Protein AF-A0A2I1GBX9-F1 (afdb_monomer)

Nearest PDB structures (foldseek):
  6tax-assembly1_A  TM=5.924E-01  e=9.441E-04  Mus musculus
  7zo8-assembly1_A  TM=1.584E-01  e=4.388E+00  Brucella abortus 2308

Organism: NCBI:txid588596

Mean predicted aligned error: 10.76 Å

Secondary structure (DSSP, 8-state):
-HHHHHHHHHHHHHHT--HHHHHHHHHHHHHHHHHSPPPTT----SHHHHHHHHHHHIIIIIHHHHS-HHHHHHHHHHHHHHHHTTSS---HHHHHHTT-S---HHHHHHH-GGGG--PPP--HHHHHHHHHHTHHHHHHH-HHHHHHHHHHHHHGGGGGHHHHHHHHHHHHHHHTTT--HHHHHH-BHHHHHHHHTTTTT-HHHHHHHHHHHHHHHHHHHHHGGG--EETTEEPPSS-PPP-TTSBGGGGS--SSGGGHHHHHHHHHHHHHHHHHHHHHHTSPTTT-GGGHHHHS---------

Solvent-accessible surface area (backbone atoms only — not comparable to full-atom values): 17387 Å² total; per-residue (Å²): 110,67,65,60,54,51,51,51,54,52,49,35,60,59,57,52,54,52,74,65,43,53,48,36,39,52,52,46,44,52,50,52,38,67,78,50,63,72,81,83,84,76,77,70,83,46,73,66,50,43,52,51,49,54,50,50,47,37,64,75,54,45,50,72,44,52,52,42,44,68,59,41,18,50,55,42,48,31,53,50,52,60,60,39,60,78,72,64,82,67,62,60,67,59,28,51,53,69,60,54,51,93,72,57,74,65,58,46,69,76,64,44,51,76,78,70,41,85,74,81,80,87,43,72,56,43,53,51,19,60,46,59,31,44,41,76,61,39,41,68,68,38,45,65,55,50,54,45,68,74,40,49,85,59,56,65,54,50,72,30,50,60,39,38,53,53,37,35,51,52,48,50,72,62,37,79,81,74,54,55,74,72,52,28,62,73,36,24,42,47,58,50,45,30,56,75,8,69,72,49,71,39,55,66,57,30,51,53,48,47,52,39,46,52,46,24,33,51,28,47,56,67,46,49,82,75,52,58,53,44,91,96,41,76,53,70,90,78,70,86,74,63,50,56,77,42,39,41,38,49,60,37,88,35,96,51,82,62,7,32,60,42,48,25,46,52,51,50,47,50,50,53,53,48,52,52,49,52,57,57,68,66,53,62,77,85,61,44,78,93,50,46,77,74,63,46,83,80,70,80,74,76,80,80,125

Foldseek 3Di:
DVVVVVVLVVCCLLLVDDSLLVVLLVVLLVVQCVVPPDDPDPPCPDPVSVVVCVVCCCVRRPLVCQLDSLVSSLVSVLVVQVVVVVPDDDPVVVCLQSVSDDDDPVCCVVPVSVVNHDDDDDDPSNVSSNCVSPVVVSCQQPVLVVLCSVCVVVLVLLVLLVLLVVLLVVCCVVCVPPDDPVRLQVDFLLNVLCVVCVNCPNVVSSVVNVVSLVSNLVSLQVQLCVQQDDDPDGDDNDDDRDDRGGGNCCSHCDCDDNNVSSVSSNVVSVCSVVVSVVSVLPPDAPSHPVCNVVVDPPDPPPPDD

InterPro domains:
  IPR031248 E3 ubiquitin-protein ligase RNF213 [PTHR22605] (2-280)

pLDDT: mean 83.89, std 11.62, range [38.19, 96.5]

Radius of gyration: 29.12 Å; Cα contacts (8 Å, |Δi|>4): 242; chains: 1; bounding box: 59×60×90 Å

Structure (mmCIF, N/CA/C/O backbone):
data_AF-A0A2I1GBX9-F1
#
_entry.id   AF-A0A2I1GBX9-F1
#
loop_
_atom_site.group_PDB
_atom_site.id
_atom_site.type_symbol
_atom_site.label_atom_id
_atom_site.label_alt_id
_atom_site.label_comp_id
_atom_site.label_asym_id
_atom_site.label_entity_id
_atom_site.label_seq_id
_atom_site.pdbx_PDB_ins_code
_atom_site.Cartn_x
_atom_site.Cartn_y
_atom_site.Cartn_z
_atom_site.occupancy
_atom_site.B_iso_or_equiv
_atom_site.auth_seq_id
_atom_site.auth_comp_id
_atom_site.auth_asym_id
_atom_site.auth_atom_id
_atom_site.pdbx_PDB_model_num
ATOM 1 N N . MET A 1 1 ? -8.248 -10.819 -23.540 1.00 71.94 1 MET A N 1
ATOM 2 C CA . MET A 1 1 ? -7.999 -9.361 -23.614 1.00 71.94 1 MET A CA 1
ATOM 3 C C . MET A 1 1 ? -8.042 -8.701 -22.242 1.00 71.94 1 MET A C 1
ATOM 5 O O . MET A 1 1 ? -7.195 -7.856 -21.987 1.00 71.94 1 MET A O 1
ATOM 9 N N . ASP A 1 2 ? -8.948 -9.102 -21.346 1.00 88.19 2 ASP A N 1
ATOM 10 C CA . ASP A 1 2 ? -9.071 -8.462 -20.024 1.00 88.19 2 ASP A CA 1
ATOM 11 C C . ASP A 1 2 ? -7.857 -8.675 -19.112 1.00 88.19 2 ASP A C 1
ATOM 13 O O . ASP A 1 2 ? -7.429 -7.733 -18.455 1.00 88.19 2 ASP A O 1
ATOM 17 N N . HIS A 1 3 ? -7.224 -9.854 -19.158 1.00 91.44 3 HIS A N 1
ATOM 18 C CA . HIS A 1 3 ? -5.967 -10.103 -18.439 1.00 91.44 3 HIS A CA 1
ATOM 19 C C . HIS A 1 3 ? -4.851 -9.139 -18.862 1.00 91.44 3 HIS A C 1
ATOM 21 O O . HIS A 1 3 ? -4.275 -8.476 -18.013 1.00 91.44 3 HIS A O 1
ATOM 27 N N . ILE A 1 4 ? -4.635 -8.952 -20.170 1.00 90.19 4 ILE A N 1
ATOM 28 C CA . ILE A 1 4 ? -3.611 -8.029 -20.691 1.00 90.19 4 ILE A CA 1
ATOM 29 C C . ILE A 1 4 ? -3.882 -6.591 -20.232 1.00 90.19 4 ILE A C 1
ATOM 31 O O . ILE A 1 4 ? -2.962 -5.886 -19.833 1.00 90.19 4 ILE A O 1
ATOM 35 N N . ARG A 1 5 ? -5.147 -6.149 -20.257 1.00 91.44 5 ARG A N 1
ATOM 36 C CA . ARG A 1 5 ? -5.527 -4.810 -19.779 1.00 91.44 5 ARG A CA 1
ATOM 37 C C . ARG A 1 5 ? -5.292 -4.650 -18.276 1.00 91.44 5 ARG A C 1
ATOM 39 O O . ARG A 1 5 ? -4.820 -3.600 -17.849 1.00 91.44 5 ARG A O 1
ATOM 46 N N . SER A 1 6 ? -5.609 -5.681 -17.494 1.00 93.50 6 SER A N 1
ATOM 47 C CA . SER A 1 6 ? -5.353 -5.709 -16.054 1.00 93.50 6 SER A CA 1
ATOM 48 C C . SER A 1 6 ? -3.854 -5.643 -15.759 1.00 93.50 6 SER A C 1
ATOM 50 O O . SER A 1 6 ? -3.420 -4.793 -14.984 1.00 93.50 6 SER A O 1
ATOM 52 N N . ASP A 1 7 ? -3.055 -6.479 -16.420 1.00 93.06 7 ASP A N 1
ATOM 53 C CA . ASP A 1 7 ? -1.604 -6.534 -16.235 1.00 93.06 7 ASP A CA 1
ATOM 54 C C . ASP A 1 7 ? -0.944 -5.217 -16.647 1.00 93.06 7 ASP A C 1
ATOM 56 O O . ASP A 1 7 ? -0.087 -4.703 -15.933 1.00 93.06 7 ASP A O 1
ATOM 60 N N . TRP A 1 8 ? -1.400 -4.611 -17.746 1.00 94.19 8 TRP A N 1
ATOM 61 C CA . TRP A 1 8 ? -0.950 -3.290 -18.181 1.00 94.19 8 TRP A CA 1
ATOM 62 C C . TRP A 1 8 ? -1.202 -2.215 -17.120 1.00 94.19 8 TRP A C 1
ATOM 64 O O . TRP A 1 8 ? -0.303 -1.439 -16.793 1.00 94.19 8 TRP A O 1
ATOM 74 N N . ALA A 1 9 ? -2.406 -2.181 -16.540 1.00 93.12 9 ALA A N 1
ATOM 75 C CA . ALA A 1 9 ? -2.748 -1.226 -15.490 1.00 93.12 9 ALA A CA 1
ATOM 76 C C . ALA A 1 9 ? -1.901 -1.435 -14.223 1.00 93.12 9 ALA A C 1
ATOM 78 O O . ALA A 1 9 ? -1.424 -0.467 -13.630 1.00 93.12 9 ALA A O 1
ATOM 79 N N . ILE A 1 10 ? -1.674 -2.693 -13.833 1.00 91.62 10 ILE A N 1
ATOM 80 C CA . ILE A 1 10 ? -0.830 -3.044 -12.686 1.00 91.62 10 ILE A CA 1
ATOM 81 C C . ILE A 1 10 ? 0.618 -2.614 -12.935 1.00 91.62 10 ILE A C 1
ATOM 83 O O . ILE A 1 10 ? 1.203 -1.933 -12.094 1.00 91.62 10 ILE A O 1
ATOM 87 N N . LEU A 1 11 ? 1.188 -2.962 -14.090 1.00 91.69 11 LEU A N 1
ATOM 88 C CA . LEU A 1 11 ? 2.565 -2.619 -14.447 1.00 91.69 11 LEU A CA 1
ATOM 89 C C . LEU A 1 11 ? 2.772 -1.111 -14.506 1.00 91.69 11 LEU A C 1
ATOM 91 O O . LEU A 1 11 ? 3.759 -0.618 -13.969 1.00 91.69 11 LEU A O 1
ATOM 95 N N . LYS A 1 12 ? 1.821 -0.372 -15.083 1.00 91.19 12 LYS A N 1
ATOM 96 C CA 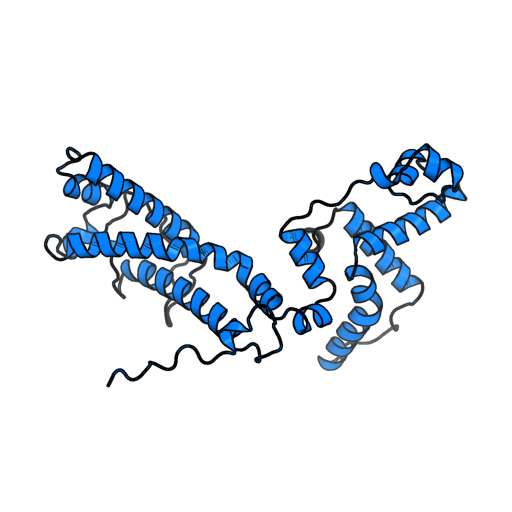. LYS A 1 12 ? 1.872 1.089 -15.119 1.00 91.19 12 LYS A CA 1
ATOM 97 C C . LYS A 1 12 ? 1.999 1.694 -13.721 1.00 91.19 12 LYS A C 1
ATOM 99 O O . LYS A 1 12 ? 2.830 2.575 -13.514 1.00 91.19 12 LYS A O 1
ATOM 104 N N . ASN A 1 13 ? 1.218 1.186 -12.769 1.00 87.75 13 ASN A N 1
ATOM 105 C CA . ASN A 1 13 ? 1.243 1.650 -11.384 1.00 87.75 13 ASN A CA 1
ATOM 106 C C . ASN A 1 13 ? 2.526 1.228 -10.657 1.00 87.75 13 ASN A C 1
ATOM 108 O O . ASN A 1 13 ? 3.128 2.040 -9.965 1.00 87.75 13 ASN A O 1
ATOM 112 N N . LEU A 1 14 ? 2.972 -0.020 -10.831 1.00 87.12 14 LEU A N 1
ATOM 113 C CA . LEU A 1 14 ? 4.189 -0.533 -10.187 1.00 87.12 14 LEU A CA 1
ATOM 114 C C . LEU A 1 14 ? 5.448 0.203 -10.645 1.00 87.12 14 LEU A C 1
ATOM 116 O O . LEU A 1 14 ? 6.346 0.465 -9.849 1.00 87.12 14 LEU A O 1
ATOM 120 N N . LEU A 1 15 ? 5.509 0.505 -11.937 1.00 87.25 15 LEU A N 1
ATOM 121 C CA . LEU A 1 15 ? 6.650 1.135 -12.584 1.00 87.25 15 LEU A CA 1
ATOM 122 C C . LEU A 1 15 ? 6.551 2.665 -12.608 1.00 87.25 15 LEU A C 1
ATOM 124 O O . LEU A 1 15 ? 7.509 3.327 -13.001 1.00 87.25 15 LEU A O 1
ATOM 128 N N . ASN A 1 16 ? 5.397 3.212 -12.208 1.00 87.56 16 ASN A N 1
ATOM 129 C CA . ASN A 1 16 ? 5.062 4.633 -12.220 1.00 87.56 16 ASN A CA 1
ATOM 130 C C . ASN A 1 16 ? 5.504 5.336 -13.520 1.00 87.56 16 ASN A C 1
ATOM 132 O O . ASN A 1 16 ? 6.313 6.266 -13.510 1.00 87.56 16 ASN A O 1
ATOM 136 N N . CYS A 1 17 ? 5.000 4.853 -14.657 1.00 86.81 17 CYS A N 1
ATOM 137 C CA . CYS A 1 17 ? 5.360 5.356 -15.985 1.00 86.81 17 CYS A CA 1
ATOM 138 C C . CYS A 1 17 ? 4.123 5.697 -16.834 1.00 86.81 17 CYS A C 1
ATOM 140 O O . CYS A 1 17 ? 2.994 5.379 -16.466 1.00 86.81 17 CYS A O 1
ATOM 142 N N . SER A 1 18 ? 4.320 6.386 -17.962 1.00 88.31 18 SER A N 1
ATOM 143 C CA . SER A 1 18 ? 3.247 6.642 -18.930 1.00 88.31 18 SER A CA 1
ATOM 144 C C . SER A 1 18 ? 2.945 5.393 -19.762 1.00 88.31 18 SER A C 1
ATOM 146 O O . SER A 1 18 ? 3.796 4.516 -19.915 1.00 88.31 18 SER A O 1
ATOM 148 N N . ASP A 1 19 ? 1.746 5.331 -20.350 1.00 90.31 19 ASP A N 1
ATOM 149 C CA . ASP A 1 19 ? 1.383 4.256 -21.283 1.00 90.31 19 ASP A CA 1
ATOM 150 C C . ASP A 1 19 ? 2.367 4.179 -22.465 1.00 90.31 19 ASP A C 1
ATOM 152 O O . ASP A 1 19 ? 2.728 3.095 -22.915 1.00 90.31 19 ASP A O 1
ATOM 156 N N . GLU A 1 20 ? 2.870 5.326 -22.919 1.00 89.00 20 GLU A N 1
ATOM 157 C CA . GLU A 1 20 ? 3.867 5.396 -23.984 1.00 89.00 20 GLU A CA 1
ATOM 158 C C . GLU A 1 20 ? 5.216 4.788 -23.571 1.00 89.00 20 GLU A C 1
ATOM 160 O O . GLU A 1 20 ? 5.761 3.949 -24.287 1.00 89.00 20 GLU A O 1
ATOM 165 N N . ASN A 1 21 ? 5.741 5.147 -22.393 1.00 89.00 21 ASN A N 1
ATOM 166 C CA . ASN A 1 21 ? 7.001 4.584 -21.904 1.00 89.00 21 ASN A CA 1
ATOM 167 C C . ASN A 1 21 ? 6.878 3.077 -21.660 1.00 89.00 21 ASN A C 1
ATOM 169 O O . ASN A 1 21 ? 7.812 2.331 -21.955 1.00 89.00 21 ASN A O 1
ATOM 173 N N . LEU A 1 22 ? 5.722 2.620 -21.165 1.00 92.50 22 LEU A N 1
ATOM 174 C CA . LEU A 1 22 ? 5.447 1.198 -20.994 1.00 92.50 22 LEU A CA 1
ATOM 175 C C . LEU A 1 22 ? 5.431 0.470 -22.347 1.00 92.50 22 LEU A C 1
ATOM 177 O O . LEU A 1 22 ? 6.059 -0.580 -22.481 1.00 92.50 22 LEU A O 1
ATOM 181 N N . ALA A 1 23 ? 4.793 1.050 -23.368 1.00 93.81 23 ALA A N 1
ATOM 182 C CA . ALA A 1 23 ? 4.784 0.504 -24.725 1.00 93.81 23 ALA A CA 1
ATOM 183 C C . ALA A 1 23 ? 6.196 0.412 -25.320 1.00 93.81 23 ALA A C 1
ATOM 185 O O . ALA A 1 23 ? 6.589 -0.643 -25.819 1.00 93.81 23 ALA A O 1
ATOM 186 N N . LEU A 1 24 ? 6.981 1.489 -25.229 1.00 92.12 24 LEU A N 1
ATOM 187 C CA . LEU A 1 24 ? 8.359 1.524 -25.727 1.00 92.12 24 LEU A CA 1
ATOM 188 C C . LEU A 1 24 ? 9.252 0.509 -25.008 1.00 92.12 24 LEU A C 1
ATOM 190 O O . LEU A 1 24 ? 10.071 -0.142 -25.654 1.00 92.12 24 LEU A O 1
ATOM 194 N N . MET A 1 25 ? 9.061 0.317 -23.700 1.00 93.06 25 MET A N 1
ATOM 195 C CA . MET A 1 25 ? 9.759 -0.716 -22.932 1.00 93.06 25 MET A CA 1
ATOM 196 C C . MET A 1 25 ? 9.416 -2.121 -23.445 1.00 93.06 25 MET A C 1
ATOM 198 O O . MET A 1 25 ? 10.323 -2.907 -23.715 1.00 93.06 25 MET A O 1
ATOM 202 N N . PHE A 1 26 ? 8.134 -2.427 -23.673 1.00 93.75 26 PHE A N 1
ATOM 203 C CA . PHE A 1 26 ? 7.730 -3.716 -24.246 1.00 93.75 26 PHE A CA 1
ATOM 204 C C . PHE A 1 26 ? 8.282 -3.934 -25.658 1.00 93.75 26 PHE A C 1
ATOM 206 O O . PHE A 1 26 ? 8.754 -5.027 -25.970 1.00 93.75 26 PHE A O 1
ATOM 213 N N . HIS A 1 27 ? 8.273 -2.911 -26.511 1.00 93.44 27 HIS A N 1
ATOM 214 C CA . HIS A 1 27 ? 8.869 -3.017 -27.841 1.00 93.44 27 HIS A CA 1
ATOM 215 C C . HIS A 1 27 ? 10.390 -3.205 -27.782 1.00 93.44 27 HIS A C 1
ATOM 217 O O . HIS A 1 27 ? 10.921 -4.018 -28.538 1.00 93.44 27 HIS A O 1
ATOM 223 N N . SER A 1 28 ? 11.078 -2.536 -26.854 1.00 92.69 28 SER A N 1
ATOM 224 C CA . SER A 1 28 ? 12.505 -2.746 -26.580 1.00 92.69 28 SER A CA 1
ATOM 225 C C . SER A 1 28 ? 12.794 -4.177 -26.113 1.00 92.69 28 SER A C 1
ATOM 227 O O . SER A 1 28 ? 13.728 -4.815 -26.603 1.00 92.69 28 SER A O 1
ATOM 229 N N . LEU A 1 29 ? 11.954 -4.721 -25.227 1.00 93.56 29 LEU A N 1
ATOM 230 C CA . LEU A 1 29 ? 12.034 -6.104 -24.759 1.00 93.56 29 LEU A CA 1
ATOM 231 C C . LEU A 1 29 ? 11.877 -7.101 -25.916 1.00 93.56 29 LEU A C 1
ATOM 233 O O . LEU A 1 29 ? 12.735 -7.963 -26.104 1.00 93.56 29 LEU A O 1
ATOM 237 N N . ILE A 1 30 ? 10.815 -6.960 -26.717 1.00 93.25 30 ILE A N 1
ATOM 238 C CA . ILE A 1 30 ? 10.557 -7.826 -27.877 1.00 93.25 30 ILE A CA 1
ATOM 239 C C . ILE A 1 30 ? 11.718 -7.733 -28.869 1.00 93.25 30 ILE A C 1
ATOM 241 O O . ILE A 1 30 ? 12.211 -8.758 -29.332 1.00 93.25 30 ILE A O 1
ATOM 245 N N . PHE A 1 31 ? 12.204 -6.523 -29.149 1.00 91.38 31 PHE A N 1
ATOM 246 C CA . PHE A 1 31 ? 13.353 -6.310 -30.022 1.00 91.38 31 PHE A CA 1
ATOM 247 C C . PHE A 1 31 ? 14.601 -7.040 -29.501 1.00 91.38 31 PHE A C 1
ATOM 249 O O . PHE A 1 31 ? 15.248 -7.778 -30.245 1.00 91.38 31 PHE A O 1
ATOM 256 N N . SER A 1 32 ? 14.896 -6.934 -28.202 1.00 90.50 32 SER A N 1
ATOM 257 C CA . SER A 1 32 ? 16.011 -7.655 -27.580 1.00 90.50 32 SER A CA 1
ATOM 258 C C . SER A 1 32 ? 15.861 -9.175 -27.686 1.00 90.50 32 SER A C 1
ATOM 260 O O . SER A 1 32 ? 16.854 -9.865 -27.919 1.00 90.50 32 SER A O 1
ATOM 262 N N . MET A 1 33 ? 14.640 -9.697 -27.547 1.00 91.19 33 MET A N 1
ATOM 263 C CA . MET A 1 33 ? 14.346 -11.118 -27.747 1.00 91.19 33 MET A CA 1
ATOM 264 C C . MET A 1 33 ? 14.485 -11.538 -29.211 1.00 91.19 33 MET A C 1
ATOM 266 O O . MET A 1 33 ? 14.845 -12.677 -29.472 1.00 91.19 33 MET A O 1
ATOM 270 N N . THR A 1 34 ? 14.239 -10.656 -30.181 1.00 89.31 34 THR A N 1
ATOM 271 C CA . THR A 1 34 ? 14.483 -10.980 -31.596 1.00 89.31 34 THR A CA 1
ATOM 272 C C . THR A 1 34 ? 15.968 -10.984 -31.956 1.00 89.31 34 THR A C 1
ATOM 274 O O . THR A 1 34 ? 16.398 -11.852 -32.709 1.00 89.31 34 THR A O 1
ATOM 277 N N . GLU A 1 35 ? 16.770 -10.069 -31.396 1.00 88.44 35 GLU A N 1
ATOM 278 C CA . GLU A 1 35 ? 18.225 -10.044 -31.621 1.00 88.44 35 GLU A CA 1
ATOM 279 C C . GLU A 1 35 ? 18.935 -11.218 -30.941 1.00 88.44 35 GLU A C 1
ATOM 281 O O . GLU A 1 35 ? 19.901 -11.767 -31.470 1.00 88.44 35 GLU A O 1
ATOM 286 N N . LYS A 1 36 ? 18.458 -11.600 -29.754 1.00 87.31 36 LYS A N 1
ATOM 287 C CA . LYS A 1 36 ? 18.959 -12.741 -28.989 1.00 87.31 36 LYS A CA 1
ATOM 288 C C . LYS A 1 36 ? 17.774 -13.620 -28.608 1.00 87.31 36 LYS A C 1
ATOM 290 O O . LYS A 1 36 ? 17.234 -13.439 -27.515 1.00 87.31 36 LYS A O 1
ATOM 295 N N . PRO A 1 37 ? 17.363 -14.552 -29.483 1.00 83.81 37 PRO A N 1
ATOM 296 C CA . PRO A 1 37 ? 16.249 -15.447 -29.213 1.00 83.81 37 PRO A CA 1
ATOM 297 C C . PRO A 1 37 ? 16.445 -16.200 -27.899 1.00 83.81 37 PRO A C 1
ATOM 299 O O . PRO A 1 37 ? 17.544 -16.712 -27.659 1.00 83.81 37 PRO A O 1
ATOM 302 N N . PRO A 1 38 ? 15.410 -16.288 -27.044 1.00 80.25 38 PRO A N 1
ATOM 303 C CA . PRO A 1 38 ? 15.450 -17.216 -25.926 1.00 80.25 38 PRO A CA 1
ATOM 304 C C . PRO A 1 38 ? 15.648 -18.639 -26.461 1.00 80.25 38 PRO A C 1
ATOM 306 O O . PRO A 1 38 ? 15.254 -18.950 -27.589 1.00 80.25 38 PRO A O 1
ATOM 309 N N . LEU A 1 39 ? 16.277 -19.498 -25.656 1.00 72.88 39 LEU A N 1
ATOM 310 C CA . LEU A 1 39 ? 16.612 -20.867 -26.050 1.00 72.88 39 LEU A CA 1
ATOM 311 C C . LEU A 1 39 ? 15.368 -21.595 -26.601 1.00 72.88 39 LEU A C 1
ATOM 313 O O . LEU A 1 39 ? 14.367 -21.717 -25.887 1.00 72.88 39 LEU A O 1
ATOM 317 N N . PRO A 1 40 ? 15.395 -22.075 -27.859 1.00 60.09 40 PRO A N 1
ATOM 318 C CA . PRO A 1 40 ? 14.243 -22.738 -28.447 1.00 60.09 40 PRO A CA 1
ATOM 319 C C . PRO A 1 40 ? 13.983 -24.087 -27.759 1.00 60.09 40 PRO A C 1
ATOM 321 O O . PRO A 1 40 ? 14.905 -24.857 -27.500 1.00 60.09 40 PRO A O 1
ATOM 324 N N . ASN A 1 41 ? 12.704 -24.397 -27.526 1.00 57.03 41 ASN A N 1
ATOM 325 C CA . ASN A 1 41 ? 12.203 -25.718 -27.118 1.00 57.03 41 ASN A CA 1
ATOM 326 C C . ASN A 1 41 ? 12.605 -26.237 -25.720 1.00 57.03 41 ASN A C 1
ATOM 328 O O . ASN A 1 41 ? 12.692 -27.452 -25.527 1.00 57.03 41 ASN A O 1
ATOM 332 N N . GLN A 1 42 ? 12.759 -25.375 -24.709 1.00 63.44 42 GLN A N 1
ATOM 333 C CA . GLN A 1 42 ? 12.729 -25.846 -23.317 1.00 63.44 42 GLN A CA 1
ATOM 334 C C . GLN A 1 42 ? 11.305 -26.307 -22.958 1.00 63.44 42 GLN A C 1
ATOM 336 O O . GLN A 1 42 ? 10.434 -25.507 -22.621 1.00 63.44 42 GLN A O 1
ATOM 341 N N . GLN A 1 43 ? 11.041 -27.613 -23.045 1.00 71.44 43 GLN A N 1
ATOM 342 C CA . GLN A 1 43 ? 9.864 -28.192 -22.399 1.00 71.44 43 GLN A CA 1
ATOM 343 C C . GLN A 1 43 ? 10.049 -28.062 -20.884 1.00 71.44 43 GLN A C 1
ATOM 345 O O . GLN A 1 43 ? 10.857 -28.780 -20.299 1.00 71.44 43 GLN A O 1
ATOM 350 N N . ILE A 1 44 ? 9.300 -27.155 -20.261 1.00 79.81 44 ILE A N 1
ATOM 351 C CA . ILE A 1 44 ? 9.262 -26.995 -18.805 1.00 79.81 44 ILE A CA 1
ATOM 352 C C . ILE A 1 44 ? 8.503 -28.197 -18.228 1.00 79.81 44 ILE A C 1
ATOM 354 O O . ILE A 1 44 ? 7.275 -28.250 -18.294 1.00 79.81 44 ILE A O 1
ATOM 358 N N . LYS A 1 45 ? 9.234 -29.200 -17.729 1.00 85.94 45 LYS A N 1
ATOM 359 C CA . LYS A 1 45 ? 8.664 -30.464 -17.218 1.00 85.94 45 LYS A CA 1
ATOM 360 C C . LYS A 1 45 ? 8.645 -30.535 -15.697 1.00 85.94 45 LYS A C 1
ATOM 362 O O . LYS A 1 45 ? 7.887 -31.323 -15.138 1.00 85.94 45 LYS A O 1
ATOM 367 N N . SER A 1 46 ? 9.463 -29.725 -15.035 1.00 87.44 46 SER A N 1
ATOM 368 C CA . SER A 1 46 ? 9.566 -29.670 -13.582 1.00 87.44 46 SER A CA 1
ATOM 369 C C . SER A 1 46 ? 9.505 -28.235 -13.054 1.00 87.44 46 SER A C 1
ATOM 371 O O . SER A 1 46 ? 9.692 -27.264 -13.789 1.00 87.44 46 SER A O 1
ATOM 373 N N . SER A 1 47 ? 9.264 -28.103 -11.747 1.00 88.81 47 SER A N 1
ATOM 374 C CA . SER A 1 47 ? 9.344 -26.809 -11.058 1.00 88.81 47 SER A CA 1
ATOM 375 C C . SER A 1 47 ? 10.745 -26.197 -11.142 1.00 88.81 47 SER A C 1
ATOM 377 O O . SER A 1 47 ? 10.863 -24.983 -11.254 1.00 88.81 47 SER A O 1
ATOM 379 N N . ALA A 1 48 ? 11.794 -27.027 -11.126 1.00 88.12 48 ALA A N 1
ATOM 380 C CA . ALA A 1 48 ? 13.176 -26.567 -11.231 1.00 88.12 48 ALA A CA 1
ATOM 381 C C . ALA A 1 48 ? 13.479 -26.000 -12.628 1.00 88.12 48 ALA A C 1
ATOM 383 O O . ALA A 1 48 ? 14.099 -24.946 -12.742 1.00 88.12 48 ALA A O 1
ATOM 384 N N . ASP A 1 49 ? 12.973 -26.643 -13.689 1.00 85.38 49 ASP A N 1
ATOM 385 C CA . ASP A 1 49 ? 13.111 -26.129 -15.060 1.00 85.38 49 ASP A CA 1
ATOM 386 C C . ASP A 1 49 ? 12.428 -24.765 -15.207 1.00 85.38 49 ASP A C 1
ATOM 388 O O . ASP A 1 49 ? 12.954 -23.863 -15.858 1.00 85.38 49 ASP A O 1
ATOM 392 N N . ARG A 1 50 ? 11.257 -24.610 -14.574 1.00 86.00 50 ARG A N 1
ATOM 393 C CA . ARG A 1 50 ? 10.505 -23.355 -14.569 1.00 86.00 50 ARG A CA 1
ATOM 394 C C . ARG A 1 50 ? 11.277 -22.247 -13.859 1.00 86.00 50 ARG A C 1
ATOM 396 O O . ARG A 1 50 ? 11.408 -21.164 -14.413 1.00 86.00 50 ARG A O 1
ATOM 403 N N . GLU A 1 51 ? 11.776 -22.512 -12.657 1.00 89.56 51 GLU A N 1
ATOM 404 C CA . GLU A 1 51 ? 12.537 -21.539 -11.869 1.00 89.56 51 GLU A CA 1
ATOM 405 C C . GLU A 1 51 ? 13.822 -21.113 -12.590 1.00 89.56 51 GLU A C 1
ATOM 407 O O . GLU A 1 51 ? 14.155 -19.925 -12.632 1.00 89.56 51 GLU A O 1
ATOM 412 N N . ASN A 1 52 ? 14.505 -22.062 -13.236 1.00 88.31 52 ASN A N 1
ATOM 413 C CA . ASN A 1 52 ? 15.670 -21.765 -14.058 1.00 88.31 52 ASN A CA 1
ATOM 414 C C . ASN A 1 52 ? 15.305 -20.863 -15.247 1.00 88.31 52 ASN A C 1
ATOM 416 O O . ASN A 1 52 ? 15.968 -19.850 -15.472 1.00 88.31 52 ASN A O 1
ATOM 420 N N . TRP A 1 53 ? 14.221 -21.178 -15.965 1.00 88.69 53 TRP A N 1
ATOM 421 C CA . TRP A 1 53 ? 13.729 -20.337 -17.056 1.00 88.69 53 TRP A CA 1
ATOM 422 C C . TRP A 1 53 ? 13.347 -18.929 -16.574 1.00 88.69 53 TRP A C 1
ATOM 424 O O . TRP A 1 53 ? 13.781 -17.949 -17.174 1.00 88.69 53 TRP A O 1
ATOM 434 N N . GLU A 1 54 ? 12.591 -18.806 -15.475 1.00 90.50 54 GLU A N 1
ATOM 435 C CA . GLU A 1 54 ? 12.188 -17.513 -14.899 1.00 90.50 54 GLU A CA 1
ATOM 436 C C . GLU A 1 54 ? 13.417 -16.680 -14.510 1.00 90.50 54 GLU A C 1
ATOM 438 O O . GLU A 1 54 ? 13.481 -15.485 -14.808 1.00 90.50 54 GLU A O 1
ATOM 443 N N . THR A 1 55 ? 14.428 -17.318 -13.920 1.00 89.62 55 THR A N 1
ATOM 444 C CA . THR A 1 55 ? 15.676 -16.663 -13.515 1.00 89.62 55 THR A CA 1
ATOM 445 C C . THR A 1 55 ? 16.490 -16.190 -14.720 1.00 89.62 55 THR A C 1
ATOM 447 O O . THR A 1 55 ? 16.945 -15.043 -14.745 1.00 89.62 55 THR A O 1
ATOM 450 N N . GLU A 1 56 ? 16.674 -17.034 -15.741 1.00 89.69 56 GLU A N 1
ATOM 451 C CA . GLU A 1 56 ? 17.402 -16.652 -16.957 1.00 89.69 56 GLU A CA 1
ATOM 452 C C . GLU A 1 56 ? 16.668 -15.569 -17.742 1.00 89.69 56 GLU A C 1
ATOM 454 O O . GLU A 1 56 ? 17.286 -14.589 -18.168 1.00 89.69 56 GLU A O 1
ATOM 459 N N . PHE A 1 57 ? 15.352 -15.712 -17.900 1.00 90.88 57 PHE A N 1
ATOM 460 C CA . PHE A 1 57 ? 14.524 -14.744 -18.602 1.00 90.88 57 PHE A CA 1
ATOM 461 C C . PHE A 1 57 ? 14.552 -13.385 -17.898 1.00 90.88 57 PHE A C 1
ATOM 463 O O . PHE A 1 57 ? 14.775 -12.350 -18.535 1.00 90.88 57 PHE A O 1
ATOM 470 N N . HIS A 1 58 ? 14.419 -13.386 -16.568 1.00 90.19 58 HIS A N 1
ATOM 471 C CA . HIS A 1 58 ? 14.515 -12.175 -15.770 1.00 90.19 58 HIS A CA 1
ATOM 472 C C . HIS A 1 58 ? 15.884 -11.504 -15.922 1.00 90.19 58 HIS A C 1
ATOM 474 O O . HIS A 1 58 ? 15.950 -10.321 -16.254 1.00 90.19 58 HIS A O 1
ATOM 480 N N . ARG A 1 59 ? 16.974 -12.258 -15.733 1.00 89.00 59 ARG A N 1
ATOM 481 C CA . ARG A 1 59 ? 18.345 -11.733 -15.788 1.00 89.00 59 ARG A CA 1
ATOM 482 C C . ARG A 1 59 ? 18.698 -11.160 -17.159 1.00 89.00 59 ARG A C 1
ATOM 484 O O . ARG A 1 59 ? 19.314 -10.100 -17.233 1.00 89.00 59 ARG A O 1
ATOM 491 N N . ASN A 1 60 ? 18.343 -11.867 -18.229 1.00 90.06 60 ASN A N 1
ATOM 492 C CA . ASN A 1 60 ? 18.818 -11.547 -19.572 1.00 90.06 60 ASN A CA 1
ATOM 493 C C . ASN A 1 60 ? 17.941 -10.507 -20.279 1.00 90.06 60 ASN A C 1
ATOM 495 O O . ASN A 1 60 ? 18.472 -9.705 -21.047 1.00 90.06 60 ASN A O 1
ATOM 499 N N . TYR A 1 61 ? 16.626 -10.510 -20.028 1.00 91.12 61 TYR A N 1
ATOM 500 C CA . TYR A 1 61 ? 15.682 -9.686 -20.786 1.00 91.12 61 TYR A CA 1
ATOM 501 C C . TYR A 1 61 ? 14.929 -8.667 -19.938 1.00 91.12 61 TYR A C 1
ATOM 503 O O . TYR A 1 61 ? 14.743 -7.553 -20.405 1.00 91.12 61 TYR A O 1
ATOM 511 N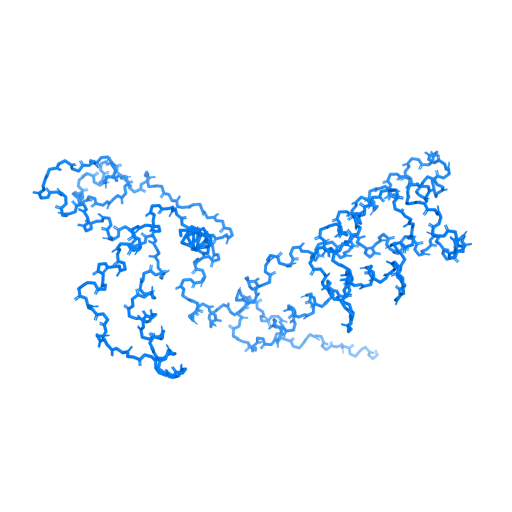 N . ILE A 1 62 ? 14.507 -8.994 -18.712 1.00 91.06 62 ILE A N 1
ATOM 512 C CA . ILE A 1 62 ? 13.622 -8.109 -17.931 1.00 91.06 62 ILE A CA 1
ATOM 513 C C . ILE A 1 62 ? 14.406 -7.100 -17.093 1.00 91.06 62 ILE A C 1
ATOM 515 O O . ILE A 1 62 ? 14.162 -5.899 -17.203 1.00 91.06 62 ILE A O 1
ATOM 519 N N . ALA A 1 63 ? 15.369 -7.560 -16.290 1.00 88.12 63 ALA A N 1
ATOM 520 C CA . ALA A 1 63 ? 16.163 -6.716 -15.397 1.00 88.12 63 ALA A CA 1
ATOM 521 C C . ALA A 1 63 ? 16.821 -5.513 -16.111 1.00 88.12 63 ALA A C 1
ATOM 523 O O . ALA A 1 63 ? 16.741 -4.404 -15.576 1.00 88.12 63 ALA A O 1
ATOM 524 N N . PRO A 1 64 ? 17.391 -5.656 -17.330 1.00 88.75 64 PRO A N 1
ATOM 525 C CA . PRO A 1 64 ? 17.955 -4.517 -18.054 1.00 88.75 64 PRO A CA 1
ATOM 526 C C . PRO A 1 64 ? 16.923 -3.444 -18.433 1.00 88.75 64 PRO A C 1
ATOM 528 O O . PRO A 1 64 ? 17.273 -2.270 -18.479 1.00 88.75 64 PRO A O 1
ATOM 531 N N . GLN A 1 65 ? 15.670 -3.832 -18.689 1.00 88.19 65 GLN A N 1
ATOM 532 C CA . GLN A 1 65 ? 14.614 -2.929 -19.169 1.00 88.19 65 GLN A CA 1
ATOM 533 C C . GLN A 1 65 ? 13.948 -2.171 -18.013 1.00 88.19 65 GLN A C 1
ATOM 535 O O . GLN A 1 65 ? 13.565 -1.011 -18.152 1.00 88.19 65 GLN A O 1
ATOM 540 N N . ILE A 1 66 ? 13.805 -2.822 -16.853 1.00 87.50 66 ILE A N 1
ATOM 541 C CA . ILE A 1 66 ? 13.089 -2.244 -15.706 1.00 87.50 66 ILE A CA 1
ATOM 542 C C . ILE A 1 66 ? 13.982 -1.414 -14.784 1.00 87.50 66 ILE A C 1
ATOM 544 O O . ILE A 1 66 ? 13.459 -0.619 -14.008 1.00 87.50 66 ILE A O 1
ATOM 548 N N . ARG A 1 67 ? 15.314 -1.559 -14.875 1.00 83.25 67 ARG A N 1
ATOM 549 C CA . ARG A 1 67 ? 16.273 -0.824 -14.029 1.00 83.25 67 ARG A CA 1
ATOM 550 C C . ARG A 1 67 ? 16.095 0.692 -14.133 1.00 83.25 67 ARG A C 1
ATOM 552 O O . ARG A 1 67 ? 16.173 1.397 -13.127 1.00 83.25 67 ARG A O 1
ATOM 559 N N . ASN A 1 68 ? 15.856 1.178 -15.348 1.00 82.38 68 ASN A N 1
ATOM 560 C CA . ASN A 1 68 ? 15.510 2.564 -15.629 1.00 82.38 68 ASN A CA 1
ATOM 561 C C . ASN A 1 68 ? 14.629 2.618 -16.881 1.00 82.38 68 ASN A C 1
ATOM 563 O O . ASN A 1 68 ? 15.109 2.555 -18.014 1.00 82.38 68 ASN A O 1
ATOM 567 N N . ILE A 1 69 ? 13.320 2.709 -16.665 1.00 84.69 69 ILE A N 1
ATOM 568 C CA . ILE A 1 69 ? 12.329 2.654 -17.746 1.00 84.69 69 ILE A CA 1
ATOM 569 C C . ILE A 1 69 ? 12.392 3.898 -18.612 1.00 84.69 69 ILE A C 1
ATOM 571 O O . ILE A 1 69 ? 12.274 3.795 -19.827 1.00 84.69 69 ILE A O 1
ATOM 575 N N . THR A 1 70 ? 12.619 5.061 -18.003 1.00 82.44 70 THR A N 1
ATOM 576 C CA . THR A 1 70 ? 12.772 6.313 -18.743 1.00 82.44 70 THR A CA 1
ATOM 577 C C . THR A 1 70 ? 13.964 6.222 -19.687 1.00 82.44 70 THR A C 1
ATOM 579 O O . THR A 1 70 ? 13.830 6.513 -20.867 1.00 82.44 70 THR A O 1
ATOM 582 N N . GLU A 1 71 ? 15.107 5.738 -19.200 1.00 84.00 71 GLU A N 1
ATOM 583 C CA . GLU A 1 71 ? 16.295 5.530 -20.033 1.00 84.00 71 GLU A CA 1
ATOM 584 C C . GLU A 1 71 ? 16.061 4.475 -21.116 1.00 84.00 71 GLU A C 1
ATOM 586 O O . GLU A 1 71 ? 16.408 4.697 -22.271 1.00 84.00 71 GLU A O 1
ATOM 591 N N . THR A 1 72 ? 15.418 3.358 -20.778 1.00 87.06 72 THR A N 1
ATOM 592 C CA . THR A 1 72 ? 15.073 2.308 -21.745 1.00 87.06 72 THR A CA 1
ATOM 593 C C . THR A 1 72 ? 14.173 2.844 -22.859 1.00 87.06 72 THR A C 1
ATOM 595 O O . THR A 1 72 ? 14.466 2.644 -24.039 1.00 87.06 72 THR A O 1
ATOM 598 N N . ALA A 1 73 ? 13.110 3.568 -22.502 1.00 87.62 73 ALA A N 1
ATOM 599 C CA . ALA A 1 73 ? 12.178 4.165 -23.449 1.00 87.62 73 ALA A CA 1
ATOM 600 C C . ALA A 1 73 ? 12.869 5.221 -24.321 1.00 87.62 73 ALA A C 1
ATOM 602 O O . ALA A 1 73 ? 12.724 5.184 -25.540 1.00 87.62 73 ALA A O 1
ATOM 603 N N . THR A 1 74 ? 13.682 6.106 -23.731 1.00 83.62 74 THR A N 1
ATOM 604 C CA . THR A 1 74 ? 14.463 7.110 -24.469 1.00 83.62 74 THR A CA 1
ATOM 605 C C . THR A 1 74 ? 15.454 6.458 -25.433 1.00 83.62 74 THR A C 1
ATOM 607 O O . THR A 1 74 ? 15.492 6.827 -26.605 1.00 83.62 74 THR A O 1
ATOM 610 N N . ASN A 1 75 ? 16.205 5.446 -24.991 1.00 86.44 75 ASN A N 1
ATOM 611 C CA . ASN A 1 75 ? 17.158 4.722 -25.833 1.00 86.44 75 ASN A CA 1
ATOM 612 C C . ASN A 1 75 ? 16.459 4.025 -27.007 1.00 86.44 75 ASN A C 1
ATOM 614 O O . ASN A 1 75 ? 16.957 4.044 -28.135 1.00 86.44 75 ASN A O 1
ATOM 618 N N . PHE A 1 76 ? 15.293 3.421 -26.769 1.00 87.94 76 PHE A N 1
ATOM 619 C CA . PHE A 1 76 ? 14.521 2.789 -27.835 1.00 87.94 76 PHE A CA 1
ATOM 620 C C . PHE A 1 76 ? 13.904 3.821 -28.789 1.00 87.94 76 PHE A C 1
ATOM 622 O O . PHE A 1 76 ? 13.983 3.649 -30.005 1.00 87.94 76 PHE A O 1
ATOM 629 N N . ARG A 1 77 ? 13.388 4.943 -28.269 1.00 85.56 77 ARG A N 1
ATOM 630 C CA . ARG A 1 77 ? 12.899 6.076 -29.071 1.00 85.56 77 ARG A CA 1
ATOM 631 C C . ARG A 1 77 ? 14.006 6.655 -29.955 1.00 85.56 77 ARG A C 1
ATOM 633 O O . ARG A 1 77 ? 13.773 6.881 -31.136 1.00 85.56 77 ARG A O 1
ATOM 640 N N . MET A 1 78 ? 15.230 6.800 -29.442 1.00 81.94 78 MET A N 1
ATOM 641 C CA . MET A 1 78 ? 16.397 7.200 -30.242 1.00 81.94 78 MET A CA 1
ATOM 642 C C . MET A 1 78 ? 16.677 6.214 -31.386 1.00 81.94 78 MET A C 1
ATOM 644 O O . MET A 1 78 ? 16.902 6.641 -32.518 1.00 81.94 78 MET A O 1
ATOM 648 N N . LYS A 1 79 ? 16.616 4.896 -31.131 1.00 84.12 79 LYS A N 1
ATOM 649 C CA . LYS A 1 79 ? 16.774 3.873 -32.183 1.00 84.12 79 LYS A CA 1
ATOM 650 C C . LYS A 1 79 ? 15.682 3.973 -33.253 1.00 84.12 79 LYS A C 1
ATOM 652 O O . LYS A 1 79 ? 15.998 3.904 -34.441 1.00 84.12 79 LYS A O 1
ATOM 657 N N . LEU A 1 80 ? 14.424 4.166 -32.850 1.00 83.19 80 LEU A N 1
ATOM 658 C CA . LEU A 1 80 ? 13.301 4.368 -33.771 1.00 83.19 80 LEU A CA 1
ATOM 659 C C . LEU A 1 80 ? 13.488 5.638 -34.607 1.00 83.19 80 LEU A C 1
ATOM 661 O O . LEU A 1 80 ? 13.407 5.575 -35.830 1.00 83.19 80 LEU A O 1
ATOM 665 N N . ASN A 1 81 ? 13.827 6.762 -33.975 1.00 76.56 81 ASN A N 1
ATOM 666 C CA . ASN A 1 81 ? 14.043 8.040 -34.655 1.00 76.56 81 ASN A CA 1
ATOM 667 C C . ASN A 1 81 ? 15.223 7.985 -35.634 1.00 76.56 81 ASN A C 1
ATOM 669 O O . ASN A 1 81 ? 15.148 8.575 -36.712 1.00 76.56 81 ASN A O 1
ATOM 673 N N . ALA A 1 82 ? 16.286 7.241 -35.311 1.00 76.62 82 ALA A N 1
ATOM 674 C CA . ALA A 1 82 ? 17.402 6.993 -36.223 1.00 76.62 82 ALA A CA 1
ATOM 675 C C . ALA A 1 82 ? 17.008 6.103 -37.418 1.00 76.62 82 ALA A C 1
ATOM 677 O O . ALA A 1 82 ? 17.503 6.304 -38.529 1.00 76.62 82 ALA A O 1
ATOM 678 N N . ALA A 1 83 ? 16.117 5.127 -37.215 1.00 77.81 83 ALA A N 1
ATOM 679 C CA . ALA A 1 83 ? 15.577 4.303 -38.295 1.00 77.81 83 ALA A CA 1
ATOM 680 C C . ALA A 1 83 ? 14.604 5.091 -39.195 1.00 77.81 83 ALA A C 1
ATOM 682 O O . ALA A 1 83 ? 14.649 4.944 -40.415 1.00 77.81 83 ALA A O 1
ATOM 683 N N . LEU A 1 84 ? 13.774 5.960 -38.610 1.00 71.94 84 LEU A N 1
ATOM 684 C CA . LEU A 1 84 ? 12.804 6.809 -39.312 1.00 71.94 84 LEU A CA 1
ATOM 685 C C . LEU A 1 84 ? 13.462 7.968 -40.071 1.00 71.94 84 LEU A C 1
ATOM 687 O O . LEU A 1 84 ? 13.052 8.270 -41.189 1.00 71.94 84 LEU A O 1
ATOM 691 N N . ALA A 1 85 ? 14.549 8.545 -39.545 1.00 64.94 85 ALA A N 1
ATOM 692 C CA . ALA A 1 85 ? 15.332 9.574 -40.236 1.00 64.94 85 ALA A CA 1
ATOM 693 C C . ALA A 1 85 ? 15.856 9.110 -41.609 1.00 64.94 85 ALA A C 1
ATOM 695 O O . ALA A 1 85 ? 16.054 9.934 -42.501 1.00 64.94 85 ALA A O 1
ATOM 696 N N . LYS A 1 86 ? 16.032 7.795 -41.814 1.00 63.06 86 LYS A N 1
ATOM 697 C CA . LYS A 1 86 ? 16.406 7.213 -43.114 1.00 63.06 86 LYS A CA 1
ATOM 698 C C . LYS A 1 86 ? 15.258 7.207 -44.139 1.00 63.06 86 LYS A C 1
ATOM 700 O O . LYS A 1 86 ? 15.539 7.057 -45.322 1.00 63.06 86 LYS A O 1
ATOM 705 N N . ASN A 1 87 ? 14.003 7.399 -43.712 1.00 59.41 87 ASN A N 1
ATOM 706 C CA . ASN A 1 87 ? 12.784 7.175 -44.506 1.00 59.41 87 ASN A CA 1
ATOM 707 C C . ASN A 1 87 ? 11.794 8.377 -44.576 1.00 59.41 87 ASN A C 1
ATOM 709 O O . ASN A 1 87 ? 10.690 8.195 -45.075 1.00 59.41 87 ASN A O 1
ATOM 713 N N . GLN A 1 88 ? 12.208 9.599 -44.191 1.00 53.94 88 GLN A N 1
ATOM 714 C CA . GLN A 1 88 ? 11.471 10.898 -44.173 1.00 53.94 88 GLN A CA 1
ATOM 715 C C . GLN A 1 88 ? 10.629 11.272 -42.927 1.00 53.94 88 GLN A C 1
ATOM 717 O O . GLN A 1 88 ? 9.946 10.452 -42.328 1.00 53.94 88 GLN A O 1
ATOM 722 N N . LYS A 1 89 ? 10.672 12.595 -42.641 1.00 53.44 89 LYS A N 1
ATOM 723 C CA . LYS A 1 89 ? 9.948 13.443 -41.661 1.00 53.44 89 LYS A CA 1
ATOM 724 C C . LYS A 1 89 ? 9.838 12.900 -40.229 1.00 53.44 89 LYS A C 1
ATOM 726 O O . LYS A 1 89 ? 8.778 12.474 -39.787 1.00 53.44 89 LYS A O 1
ATOM 731 N N . ASN A 1 90 ? 10.915 13.079 -39.464 1.00 54.03 90 ASN A N 1
ATOM 732 C CA . ASN A 1 90 ? 10.823 13.118 -38.004 1.00 54.03 90 ASN A CA 1
ATOM 733 C C . ASN A 1 90 ? 10.069 14.385 -37.559 1.00 54.03 90 ASN A C 1
ATOM 735 O O . ASN A 1 90 ? 10.276 15.462 -38.127 1.00 54.03 90 ASN A O 1
ATOM 739 N N . ASN A 1 91 ? 9.249 14.276 -36.511 1.00 59.56 91 ASN A N 1
ATOM 740 C CA . ASN A 1 91 ? 8.742 15.433 -35.774 1.00 59.56 91 ASN A CA 1
ATOM 741 C C . ASN A 1 91 ? 9.924 16.108 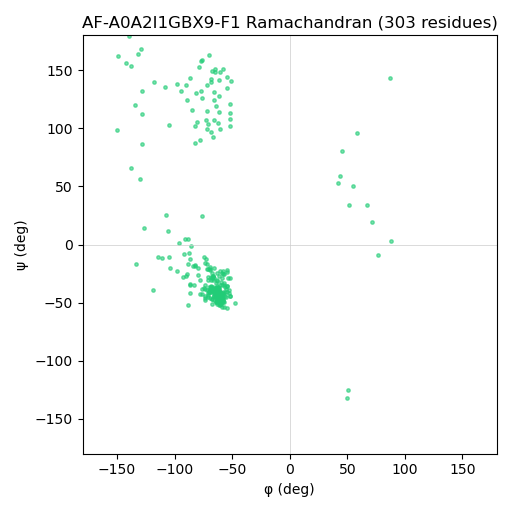-35.066 1.00 59.56 91 ASN A C 1
ATOM 743 O O . ASN A 1 91 ? 10.298 15.717 -33.963 1.00 59.56 91 ASN A O 1
ATOM 747 N N . VAL A 1 92 ? 10.538 17.097 -35.722 1.00 62.28 92 VAL A N 1
ATOM 748 C CA . VAL A 1 92 ? 11.722 17.817 -35.218 1.00 62.28 92 VAL A CA 1
ATOM 749 C C . VAL A 1 92 ? 11.480 18.331 -33.797 1.00 62.28 92 VAL A C 1
ATOM 751 O O . VAL A 1 92 ? 12.292 18.081 -32.922 1.00 62.28 92 VAL A O 1
ATOM 754 N N . ILE A 1 93 ? 10.304 18.908 -33.538 1.00 61.78 93 ILE A N 1
ATOM 755 C CA . ILE A 1 93 ? 9.919 19.469 -32.233 1.00 61.78 93 ILE A CA 1
ATOM 756 C C . ILE A 1 93 ? 9.922 18.410 -31.119 1.00 61.78 93 ILE A C 1
ATOM 758 O O . ILE A 1 93 ? 10.448 18.642 -30.037 1.00 61.78 93 ILE A O 1
ATOM 762 N N . GLU A 1 94 ? 9.363 17.229 -31.375 1.00 63.88 94 GLU A N 1
ATOM 763 C CA . GLU A 1 94 ? 9.311 16.138 -30.394 1.00 63.88 94 GLU A CA 1
ATOM 764 C C . GLU A 1 94 ? 10.716 15.579 -30.128 1.00 63.88 94 GLU A C 1
ATOM 766 O O . GLU A 1 94 ? 11.105 15.350 -28.984 1.00 63.88 94 GLU A O 1
ATOM 771 N N . GLY A 1 95 ? 11.531 15.462 -31.181 1.00 66.06 95 GLY A N 1
ATOM 772 C CA . GLY A 1 95 ? 12.930 15.068 -31.064 1.00 66.06 95 GLY A CA 1
ATOM 773 C C . GLY A 1 95 ? 13.812 16.087 -30.334 1.00 66.06 95 GLY A C 1
ATOM 774 O O . GLY A 1 95 ? 14.772 15.683 -29.671 1.00 66.06 95 GLY A O 1
ATOM 775 N N . GLU A 1 96 ? 13.485 17.378 -30.433 1.00 63.38 96 GLU A N 1
ATOM 776 C CA . GLU A 1 96 ? 14.152 18.471 -29.722 1.00 63.38 96 GLU A CA 1
ATOM 777 C C . GLU A 1 96 ? 13.780 18.488 -28.233 1.00 63.38 96 GLU A C 1
ATOM 779 O O . GLU A 1 96 ? 14.672 18.554 -27.385 1.00 63.38 96 GLU A O 1
ATOM 784 N N . ILE A 1 97 ? 12.487 18.355 -27.913 1.00 64.62 97 ILE A N 1
ATOM 785 C CA . ILE A 1 97 ? 11.972 18.328 -26.533 1.00 64.62 97 ILE A CA 1
ATOM 786 C C . ILE A 1 97 ? 12.481 17.093 -25.776 1.00 64.62 97 ILE A C 1
ATOM 788 O O . ILE A 1 97 ? 12.917 17.202 -24.628 1.00 64.62 97 ILE A O 1
ATOM 792 N N . ASP A 1 98 ? 12.484 15.928 -26.427 1.00 63.78 98 ASP A N 1
ATOM 793 C CA . ASP A 1 98 ? 12.934 14.668 -25.827 1.00 63.78 98 ASP A CA 1
ATOM 794 C C . ASP A 1 98 ? 14.451 14.438 -25.931 1.00 63.78 98 ASP A C 1
ATOM 796 O O . ASP A 1 98 ? 14.949 13.409 -25.467 1.00 63.78 98 ASP A O 1
ATOM 800 N N . GLN A 1 99 ? 15.193 15.364 -26.556 1.00 65.06 99 GLN A N 1
ATOM 801 C CA . GLN A 1 99 ? 16.636 15.254 -26.827 1.00 65.06 99 GLN A CA 1
ATOM 802 C C . GLN A 1 99 ? 17.038 13.943 -27.518 1.00 65.06 99 GLN A C 1
ATOM 804 O O . GLN A 1 99 ? 18.116 13.394 -27.293 1.00 65.06 99 GLN A O 1
ATOM 809 N N . THR A 1 100 ? 16.164 13.420 -28.374 1.00 63.50 100 THR A N 1
ATOM 810 C CA . THR A 1 100 ? 16.467 12.231 -29.181 1.00 63.50 100 THR A CA 1
ATOM 811 C C . THR A 1 100 ? 17.160 12.590 -30.499 1.00 63.50 100 THR A C 1
ATOM 813 O O . THR A 1 100 ? 17.627 11.698 -31.209 1.00 63.50 100 THR A O 1
ATOM 816 N N . LEU A 1 101 ? 17.260 13.887 -30.814 1.00 68.94 101 LEU A N 1
ATOM 817 C CA . LEU A 1 101 ? 18.043 14.428 -31.922 1.00 68.94 101 LEU A CA 1
ATOM 818 C C . LEU A 1 101 ? 19.474 14.750 -31.485 1.00 68.94 101 LEU A C 1
ATOM 820 O O . LEU A 1 101 ? 19.712 15.344 -30.435 1.00 68.94 101 LEU A O 1
ATOM 824 N N . ILE A 1 102 ? 20.438 14.403 -32.337 1.00 65.88 102 ILE A N 1
ATOM 825 C CA . ILE A 1 102 ? 21.828 14.830 -32.168 1.00 65.88 102 ILE A CA 1
ATOM 826 C C . ILE A 1 102 ? 21.895 16.320 -32.518 1.00 65.88 102 ILE A C 1
ATOM 828 O 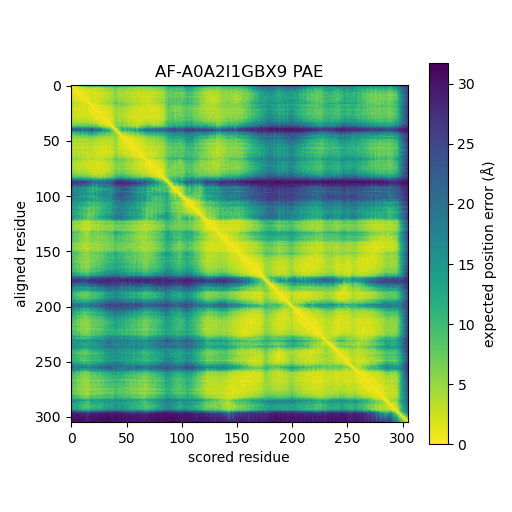O . ILE A 1 102 ? 21.783 16.688 -33.685 1.00 65.88 102 ILE A O 1
ATOM 832 N N . MET A 1 103 ? 22.061 17.166 -31.503 1.00 71.12 103 MET A N 1
ATOM 833 C CA . MET A 1 103 ? 22.214 18.616 -31.651 1.00 71.12 103 MET A CA 1
ATOM 834 C C . MET A 1 103 ? 23.689 19.001 -31.611 1.00 71.12 103 MET A C 1
ATOM 836 O 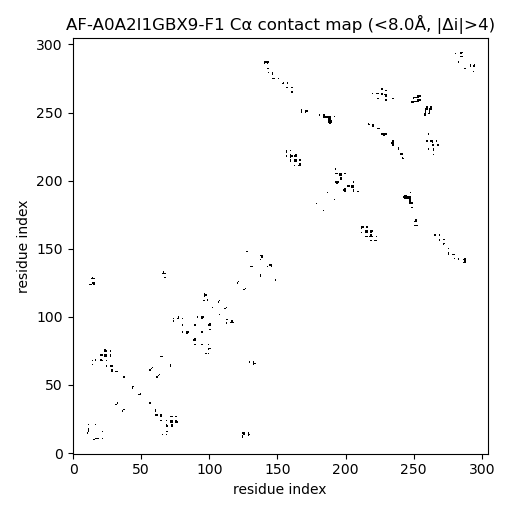O . MET A 1 103 ? 24.438 18.490 -30.773 1.00 71.12 103 MET A O 1
ATOM 840 N N . ASP A 1 104 ? 24.107 19.922 -32.476 1.00 80.00 104 ASP A N 1
ATOM 841 C CA . ASP A 1 104 ? 25.457 20.473 -32.413 1.00 80.00 104 ASP A CA 1
ATOM 842 C C . ASP A 1 104 ? 25.657 21.374 -31.177 1.00 80.00 104 ASP A C 1
ATOM 844 O O . ASP A 1 104 ? 24.713 21.807 -30.508 1.00 80.00 104 ASP A O 1
ATOM 848 N N . LYS A 1 105 ? 26.927 21.641 -30.847 1.00 81.50 105 LYS A N 1
ATOM 849 C CA . LYS A 1 105 ? 27.300 22.432 -29.663 1.00 81.50 105 LYS A CA 1
ATOM 850 C C . LYS A 1 105 ? 26.791 23.871 -29.721 1.00 81.50 105 LYS A C 1
ATOM 852 O O . LYS A 1 105 ? 26.560 24.456 -28.667 1.00 81.50 105 LYS A O 1
ATOM 857 N N . GLN A 1 106 ? 26.660 24.447 -30.913 1.00 84.88 106 GLN A N 1
ATOM 858 C CA . GLN A 1 106 ? 26.242 25.832 -31.073 1.00 84.88 106 GLN A CA 1
ATOM 859 C C . GLN A 1 106 ? 24.749 25.968 -30.770 1.00 84.88 106 GLN A C 1
ATOM 861 O O . GLN A 1 106 ? 24.375 26.771 -29.919 1.00 84.88 106 GLN A O 1
ATOM 866 N N . TYR A 1 107 ? 23.919 25.089 -31.332 1.00 80.69 107 TYR A N 1
ATOM 867 C CA . TYR A 1 107 ? 22.492 25.027 -31.026 1.00 80.69 107 TYR A CA 1
ATOM 868 C C . TYR A 1 107 ? 22.228 24.792 -29.529 1.00 80.69 107 TYR A C 1
ATOM 870 O O . TYR A 1 107 ? 21.342 25.424 -28.951 1.00 80.69 107 TYR A O 1
ATOM 878 N N . GLN A 1 108 ? 23.009 23.917 -28.878 1.00 78.56 108 GLN A N 1
ATOM 879 C CA . GLN A 1 108 ? 22.885 23.660 -27.436 1.00 78.56 108 GLN A CA 1
ATOM 880 C C . GLN A 1 108 ? 23.165 24.903 -26.583 1.00 78.56 108 GLN A C 1
ATOM 882 O O . GLN A 1 108 ? 22.466 25.122 -25.595 1.00 78.56 108 GLN A O 1
ATOM 887 N N . LEU A 1 109 ? 24.172 25.701 -26.953 1.00 83.19 109 LEU A N 1
ATOM 888 C CA . LEU A 1 109 ? 24.535 26.928 -26.240 1.00 83.19 109 LEU A CA 1
ATOM 889 C C . LEU A 1 109 ? 23.525 28.055 -26.477 1.00 83.19 109 LEU A C 1
ATOM 891 O O . LEU A 1 109 ? 23.225 28.798 -25.547 1.00 83.19 109 LEU A O 1
ATOM 895 N N . GLU A 1 110 ? 23.000 28.170 -27.696 1.00 86.69 110 GLU A N 1
ATOM 896 C CA . GLU A 1 110 ? 22.064 29.232 -28.077 1.00 86.69 110 GLU A CA 1
ATOM 897 C C . GLU A 1 110 ? 20.645 28.988 -27.539 1.00 86.69 110 GLU A C 1
ATOM 899 O O . GLU A 1 110 ? 19.990 29.931 -27.100 1.00 86.69 110 GLU A O 1
ATOM 904 N N . ASN A 1 111 ? 20.175 27.734 -27.529 1.00 80.19 111 ASN A N 1
ATOM 905 C CA . ASN A 1 111 ? 18.769 27.412 -27.246 1.00 80.19 111 ASN A CA 1
ATOM 906 C C . ASN A 1 111 ? 18.538 26.691 -25.908 1.00 80.19 111 ASN A C 1
ATOM 908 O O . ASN A 1 111 ? 17.393 26.573 -25.470 1.00 80.19 111 ASN A O 1
ATOM 912 N N . LEU A 1 112 ? 19.601 26.206 -25.251 1.00 82.31 112 LEU A N 1
ATOM 913 C CA . LEU A 1 112 ? 19.561 25.527 -23.945 1.00 82.31 112 LEU A CA 1
ATOM 914 C C . LEU A 1 112 ? 18.393 24.521 -23.797 1.00 82.31 112 LEU A C 1
ATOM 916 O O . LEU A 1 112 ? 17.651 24.572 -22.811 1.00 82.31 112 LEU A O 1
ATOM 920 N N . PRO A 1 113 ? 18.223 23.567 -24.733 1.00 75.06 113 PRO A N 1
ATOM 921 C CA . PRO A 1 113 ? 17.047 22.689 -24.790 1.00 75.06 113 PRO A CA 1
ATOM 922 C C . PRO A 1 113 ? 16.840 21.859 -23.511 1.00 75.06 113 PRO A C 1
ATOM 924 O O . PRO A 1 113 ? 15.719 21.491 -23.179 1.00 75.06 113 PRO A O 1
ATOM 927 N N . ALA A 1 114 ? 17.904 21.606 -22.740 1.00 75.00 114 ALA A N 1
ATOM 928 C CA . ALA A 1 114 ? 17.831 20.904 -21.458 1.00 75.00 114 ALA A CA 1
ATOM 929 C C . ALA A 1 114 ? 16.979 21.617 -20.393 1.00 75.00 114 ALA A C 1
ATOM 931 O O . ALA A 1 114 ? 16.428 20.941 -19.527 1.00 75.00 114 ALA A O 1
ATOM 932 N N . LEU A 1 115 ? 16.848 22.949 -20.454 1.00 80.00 115 LEU A N 1
ATOM 933 C CA . LEU A 1 115 ? 16.004 23.716 -19.528 1.00 80.00 115 LEU A CA 1
ATOM 934 C C . LEU A 1 115 ? 14.510 23.487 -19.768 1.00 80.00 115 LEU A C 1
ATOM 936 O O . LEU A 1 115 ? 13.716 23.577 -18.838 1.00 80.00 115 LEU A O 1
ATOM 940 N N . TRP A 1 116 ? 14.139 23.167 -21.006 1.00 75.06 116 TRP A N 1
ATOM 941 C CA . TRP A 1 116 ? 12.754 22.953 -21.425 1.00 75.06 116 TRP A CA 1
ATOM 942 C C . TRP A 1 116 ? 12.317 21.494 -21.294 1.00 75.06 116 TRP A C 1
ATOM 944 O O . TRP A 1 116 ? 11.208 21.128 -21.682 1.00 75.06 116 TRP A O 1
ATOM 954 N N . ARG A 1 117 ? 13.190 20.645 -20.742 1.00 71.75 117 ARG A N 1
ATOM 955 C CA . ARG A 1 117 ? 12.909 19.230 -20.562 1.00 71.75 117 ARG A CA 1
ATOM 956 C C . ARG A 1 117 ? 11.772 19.046 -19.567 1.00 71.75 117 ARG A C 1
ATOM 958 O O . ARG A 1 117 ? 11.817 19.534 -18.438 1.00 71.75 117 ARG A O 1
ATOM 965 N N . THR A 1 118 ? 10.802 18.227 -19.955 1.00 69.56 118 THR A N 1
ATOM 966 C CA . THR A 1 118 ? 9.796 17.757 -19.007 1.00 69.56 118 THR A CA 1
ATOM 967 C C . THR A 1 118 ? 10.456 16.755 -18.064 1.00 69.56 118 THR A C 1
ATOM 969 O O . THR A 1 118 ? 10.920 15.691 -18.482 1.00 69.56 118 THR A O 1
ATOM 972 N N . ILE A 1 119 ? 10.534 17.105 -16.784 1.00 71.75 119 ILE A N 1
ATOM 973 C CA . ILE A 1 119 ? 10.932 16.171 -15.732 1.00 71.75 119 ILE A CA 1
ATOM 974 C C . ILE A 1 119 ? 9.699 15.420 -15.234 1.00 71.75 119 ILE A C 1
ATOM 976 O O . ILE A 1 119 ? 8.604 15.977 -15.150 1.00 71.75 119 ILE A O 1
ATOM 980 N N . GLY A 1 120 ? 9.870 14.138 -14.912 1.00 69.38 120 GLY A N 1
ATOM 981 C CA . GLY A 1 120 ? 8.808 13.364 -14.277 1.00 69.38 120 GLY A CA 1
ATOM 982 C C . GLY A 1 120 ? 8.419 13.973 -12.928 1.00 69.38 120 GLY A C 1
ATOM 983 O O . GLY A 1 120 ? 9.256 14.548 -12.230 1.00 69.38 120 GLY A O 1
ATOM 984 N N . LEU A 1 121 ? 7.147 13.834 -12.549 1.00 74.88 121 LEU A N 1
ATOM 985 C CA . LEU A 1 121 ? 6.676 14.247 -11.229 1.00 74.88 121 LEU A CA 1
ATOM 986 C C . LEU A 1 121 ? 7.363 13.406 -10.147 1.00 74.88 121 LEU A C 1
ATOM 988 O O . LEU A 1 121 ? 7.199 12.186 -10.103 1.00 74.88 121 LEU A O 1
ATOM 992 N N . VAL A 1 122 ? 8.103 14.072 -9.260 1.00 82.00 122 VAL A N 1
ATOM 993 C CA . VAL A 1 122 ? 8.705 13.439 -8.085 1.00 82.00 122 VAL A CA 1
ATOM 994 C C . VAL A 1 122 ? 7.631 13.330 -7.009 1.00 82.00 122 VAL A C 1
ATOM 996 O O . VAL A 1 122 ? 7.231 14.316 -6.396 1.00 82.00 122 VAL A O 1
ATOM 999 N N . ASN A 1 123 ? 7.137 12.118 -6.805 1.00 87.69 123 ASN A N 1
ATOM 1000 C CA . ASN A 1 123 ? 6.146 11.780 -5.789 1.00 87.69 123 ASN A CA 1
ATOM 1001 C C . ASN A 1 123 ? 6.471 10.430 -5.126 1.00 87.69 123 ASN A C 1
ATOM 1003 O O . ASN A 1 123 ? 7.448 9.764 -5.481 1.00 87.69 123 ASN A O 1
ATOM 1007 N N . PHE A 1 124 ? 5.644 10.020 -4.163 1.00 89.81 124 PHE A N 1
ATOM 1008 C CA . PHE A 1 124 ? 5.840 8.773 -3.424 1.00 89.81 124 PHE A CA 1
ATOM 1009 C C . PHE A 1 124 ? 5.951 7.542 -4.339 1.00 89.81 124 PHE A C 1
ATOM 1011 O O . PHE A 1 124 ? 6.875 6.744 -4.181 1.00 89.81 124 PHE A O 1
ATOM 1018 N N . GLU A 1 125 ? 5.075 7.424 -5.338 1.00 88.12 125 GLU A N 1
ATOM 1019 C CA . GLU A 1 125 ? 5.082 6.288 -6.265 1.00 88.12 125 GLU A CA 1
ATOM 1020 C C . GLU A 1 125 ? 6.309 6.294 -7.180 1.00 88.12 125 GLU A C 1
ATOM 1022 O O . GLU A 1 125 ? 6.894 5.242 -7.417 1.00 88.12 125 GLU A O 1
ATOM 1027 N N . SER A 1 126 ? 6.782 7.464 -7.621 1.00 86.56 126 SER A N 1
ATOM 1028 C CA . SER A 1 126 ? 8.033 7.568 -8.386 1.00 86.56 126 SER A CA 1
ATOM 1029 C C . SER A 1 126 ? 9.242 7.103 -7.574 1.00 86.56 126 SER A C 1
ATOM 1031 O O . SER A 1 126 ? 10.119 6.413 -8.095 1.00 86.56 126 SER A O 1
ATOM 1033 N N . PHE A 1 127 ? 9.266 7.425 -6.278 1.00 89.94 127 PHE A N 1
ATOM 1034 C CA . PHE A 1 127 ? 10.341 7.028 -5.381 1.00 89.94 127 PHE A CA 1
ATOM 1035 C C . PHE A 1 127 ? 10.289 5.525 -5.095 1.00 89.94 127 PHE A C 1
ATOM 1037 O O . PHE A 1 127 ? 11.314 4.844 -5.136 1.00 89.94 127 PHE A O 1
ATOM 1044 N N . ARG A 1 128 ? 9.083 4.989 -4.879 1.00 90.44 128 ARG A N 1
ATOM 1045 C CA . ARG A 1 128 ? 8.843 3.555 -4.723 1.00 90.44 128 ARG A CA 1
ATOM 1046 C C . ARG A 1 128 ? 9.241 2.775 -5.976 1.00 90.44 128 ARG A C 1
ATOM 1048 O O . ARG A 1 128 ? 9.961 1.791 -5.856 1.00 90.44 128 ARG A O 1
ATOM 1055 N N . ALA A 1 129 ? 8.843 3.220 -7.165 1.00 87.75 129 ALA A N 1
ATOM 1056 C CA . ALA A 1 129 ? 9.214 2.580 -8.426 1.00 87.75 129 ALA A CA 1
ATOM 1057 C C . ALA A 1 129 ? 10.738 2.579 -8.635 1.00 87.75 129 ALA A C 1
ATOM 1059 O O . ALA A 1 129 ? 11.316 1.542 -8.962 1.00 87.75 129 ALA A O 1
ATOM 1060 N N . TYR A 1 130 ? 11.405 3.705 -8.357 1.00 88.06 130 TYR A N 1
ATOM 1061 C CA . TYR A 1 130 ? 12.867 3.797 -8.395 1.00 88.06 130 TYR A CA 1
ATOM 1062 C C . TYR A 1 130 ? 13.541 2.834 -7.407 1.00 88.06 130 TYR A C 1
ATOM 1064 O O . TYR A 1 130 ? 14.533 2.189 -7.732 1.00 88.06 130 TYR A O 1
ATOM 1072 N N . TYR A 1 131 ? 12.994 2.688 -6.199 1.00 89.44 131 TYR A N 1
ATOM 1073 C CA . TYR A 1 131 ? 13.503 1.713 -5.240 1.00 89.44 131 TYR A CA 1
ATOM 1074 C C . TYR A 1 131 ? 13.384 0.274 -5.762 1.00 89.44 131 TYR A C 1
ATOM 1076 O O . TYR A 1 131 ? 14.321 -0.518 -5.632 1.00 89.44 131 TYR A O 1
ATOM 1084 N N . MET A 1 132 ? 12.242 -0.064 -6.362 1.00 87.25 132 MET A N 1
ATOM 1085 C CA . MET A 1 132 ? 11.954 -1.413 -6.855 1.00 87.25 132 MET A CA 1
ATOM 1086 C C . MET A 1 132 ? 12.752 -1.780 -8.114 1.00 87.25 132 MET A C 1
ATOM 1088 O O . MET A 1 132 ? 12.932 -2.967 -8.380 1.00 87.25 132 MET A O 1
ATOM 1092 N N . SER A 1 133 ? 13.263 -0.799 -8.867 1.00 84.12 133 SER A N 1
ATOM 1093 C CA . SER A 1 133 ? 13.989 -1.046 -10.120 1.00 84.12 133 SER A CA 1
ATOM 1094 C C . SER A 1 133 ? 15.331 -1.766 -9.931 1.00 84.12 133 SER A C 1
ATOM 1096 O O . SER A 1 133 ? 15.770 -2.496 -10.818 1.00 84.12 133 SER A O 1
ATOM 1098 N N . ASP A 1 134 ? 15.962 -1.604 -8.766 1.00 84.50 134 ASP A N 1
ATOM 1099 C CA . ASP A 1 134 ? 17.176 -2.320 -8.354 1.00 84.50 134 ASP A CA 1
ATOM 1100 C C . ASP A 1 134 ? 16.981 -2.919 -6.953 1.00 84.50 134 ASP A C 1
ATOM 1102 O O . ASP A 1 134 ? 17.702 -2.623 -5.997 1.00 84.50 134 ASP A O 1
ATOM 1106 N N . LEU A 1 135 ? 15.932 -3.740 -6.817 1.00 83.81 135 LEU A N 1
ATOM 1107 C CA . LEU A 1 135 ? 15.484 -4.285 -5.535 1.00 83.81 135 LEU A CA 1
ATOM 1108 C C . LEU A 1 135 ? 16.602 -5.012 -4.772 1.00 83.81 135 LEU A C 1
ATOM 1110 O O . LEU A 1 135 ? 16.714 -4.848 -3.560 1.00 83.81 135 LEU A O 1
ATOM 1114 N N . ALA A 1 136 ? 17.440 -5.795 -5.458 1.00 85.12 136 ALA A N 1
ATOM 1115 C CA . ALA A 1 136 ? 18.505 -6.569 -4.819 1.00 85.12 136 ALA A CA 1
ATOM 1116 C C . ALA A 1 136 ? 19.544 -5.661 -4.144 1.00 85.12 136 ALA A C 1
ATOM 1118 O O . ALA A 1 136 ? 19.901 -5.867 -2.982 1.00 85.12 136 ALA A O 1
ATOM 1119 N N . LYS A 1 137 ? 19.993 -4.615 -4.844 1.00 87.44 137 LYS A N 1
ATOM 1120 C CA . LYS A 1 137 ? 20.938 -3.638 -4.301 1.00 87.44 137 LYS A CA 1
ATOM 1121 C C . LYS A 1 137 ? 20.284 -2.752 -3.242 1.00 87.44 137 LYS A C 1
ATOM 1123 O O . LYS A 1 137 ? 20.864 -2.513 -2.182 1.00 87.44 137 LYS A O 1
ATOM 1128 N N . ASN A 1 138 ? 19.080 -2.262 -3.520 1.00 88.81 138 ASN A N 1
ATOM 1129 C CA . ASN A 1 138 ? 18.390 -1.302 -2.666 1.00 88.81 138 ASN A CA 1
ATOM 1130 C C . ASN A 1 138 ? 17.904 -1.930 -1.356 1.00 88.81 138 ASN A C 1
ATOM 1132 O O . ASN A 1 138 ? 17.911 -1.252 -0.331 1.00 88.81 138 ASN A O 1
ATOM 1136 N N . ARG A 1 139 ? 17.566 -3.224 -1.346 1.00 88.44 139 ARG A N 1
ATOM 1137 C CA . ARG A 1 139 ? 17.242 -3.963 -0.117 1.00 88.44 139 ARG A CA 1
ATOM 1138 C C . ARG A 1 139 ? 18.440 -4.078 0.821 1.00 88.44 139 ARG A C 1
ATOM 1140 O O . ARG A 1 139 ? 18.267 -3.948 2.027 1.00 88.44 139 ARG A O 1
ATOM 1147 N N . THR A 1 140 ? 19.641 -4.261 0.277 1.00 87.69 140 THR A N 1
ATOM 1148 C CA . THR A 1 140 ? 20.882 -4.323 1.066 1.00 87.69 140 THR A CA 1
ATOM 1149 C C . THR A 1 140 ? 21.291 -2.947 1.585 1.00 87.69 140 THR A C 1
ATOM 1151 O O . THR A 1 140 ? 21.639 -2.804 2.752 1.00 87.69 140 THR A O 1
ATOM 1154 N N . ASN A 1 141 ? 21.220 -1.917 0.737 1.00 88.62 141 ASN A N 1
ATOM 1155 C CA . ASN A 1 141 ? 21.656 -0.565 1.104 1.00 88.62 141 ASN A CA 1
ATOM 1156 C C . ASN A 1 141 ? 20.642 0.183 1.979 1.00 88.62 141 ASN A C 1
ATOM 1158 O O . ASN A 1 141 ? 21.020 1.028 2.789 1.00 88.62 141 ASN A O 1
ATOM 1162 N N . TYR A 1 142 ? 19.354 -0.106 1.802 1.00 91.12 142 TYR A N 1
ATOM 1163 C CA . TYR A 1 142 ? 18.252 0.587 2.462 1.00 91.12 142 TYR A CA 1
ATOM 1164 C C . TYR A 1 142 ? 17.183 -0.425 2.922 1.00 91.12 142 TYR A C 1
ATOM 1166 O O . TYR A 1 142 ? 16.054 -0.426 2.413 1.00 91.12 142 TYR A O 1
ATOM 1174 N N . PRO A 1 143 ? 17.512 -1.302 3.886 1.00 91.50 143 PRO A N 1
ATOM 1175 C CA . PRO A 1 143 ? 16.619 -2.373 4.332 1.00 91.50 143 PRO A CA 1
ATOM 1176 C C . PRO A 1 143 ? 15.320 -1.843 4.946 1.00 91.50 143 PRO A C 1
ATOM 1178 O O . PRO A 1 143 ? 14.253 -2.389 4.681 1.00 91.50 143 PRO A O 1
ATOM 1181 N N . PHE A 1 144 ? 15.376 -0.723 5.678 1.00 93.06 144 PHE A N 1
ATOM 1182 C CA . PHE A 1 144 ? 14.185 -0.084 6.243 1.00 93.06 144 PHE A CA 1
ATOM 1183 C C . PHE A 1 144 ? 13.159 0.302 5.171 1.00 93.06 144 PHE A C 1
ATOM 1185 O O . PHE A 1 144 ? 11.971 0.046 5.341 1.00 93.06 144 PHE A O 1
ATOM 1192 N N . LEU A 1 145 ? 13.604 0.863 4.038 1.00 93.50 145 LEU A N 1
ATOM 1193 C CA . LEU A 1 145 ? 12.700 1.236 2.946 1.00 93.50 145 LEU A CA 1
ATOM 1194 C C . LEU A 1 145 ? 12.005 0.013 2.339 1.00 93.50 145 LEU A C 1
ATOM 1196 O O . LEU A 1 145 ? 10.839 0.111 1.968 1.00 93.50 145 LEU A O 1
ATOM 1200 N N . SER A 1 146 ? 12.673 -1.146 2.294 1.00 92.38 146 SER A N 1
ATOM 1201 C CA . SER A 1 146 ? 12.051 -2.400 1.846 1.00 92.38 146 SER A CA 1
ATOM 1202 C C . SER A 1 146 ? 10.834 -2.746 2.703 1.00 92.38 146 SER A C 1
ATOM 1204 O O . SER A 1 146 ? 9.762 -3.042 2.172 1.00 92.38 146 SER A O 1
ATOM 1206 N N . ILE A 1 147 ? 10.993 -2.655 4.026 1.00 93.44 147 ILE A N 1
ATOM 1207 C CA . ILE A 1 147 ? 9.930 -2.934 4.996 1.00 93.44 147 ILE A CA 1
ATOM 1208 C C . ILE A 1 147 ? 8.855 -1.851 4.909 1.00 93.44 147 ILE A C 1
ATOM 1210 O O . ILE A 1 147 ? 7.670 -2.156 4.807 1.00 93.44 147 ILE A O 1
ATOM 1214 N N . PHE A 1 148 ? 9.248 -0.579 4.857 1.00 94.31 148 PHE A N 1
ATOM 1215 C CA . PHE A 1 148 ? 8.306 0.526 4.738 1.00 94.31 148 PHE A CA 1
ATOM 1216 C C . PHE A 1 148 ? 7.428 0.401 3.490 1.00 94.31 148 PHE A C 1
ATOM 1218 O O . PHE A 1 148 ? 6.209 0.440 3.609 1.00 94.31 148 PHE A O 1
ATOM 1225 N N . PHE A 1 149 ? 7.997 0.159 2.306 1.00 92.94 149 PHE A N 1
ATOM 1226 C CA . PHE A 1 149 ? 7.208 0.003 1.080 1.00 92.94 149 PHE A CA 1
ATOM 1227 C C . PHE A 1 149 ? 6.316 -1.240 1.072 1.00 92.94 149 PHE A C 1
ATOM 1229 O O . PHE A 1 149 ? 5.272 -1.222 0.418 1.00 92.94 149 PHE A O 1
ATOM 1236 N N . LYS A 1 150 ? 6.693 -2.303 1.793 1.00 91.88 150 LYS A N 1
ATOM 1237 C CA . LYS A 1 150 ? 5.843 -3.486 1.990 1.00 91.88 150 LYS A CA 1
ATOM 1238 C C . LYS A 1 150 ? 4.571 -3.138 2.769 1.00 91.88 150 LYS A C 1
ATOM 1240 O O . LYS A 1 150 ? 3.509 -3.669 2.450 1.00 91.88 150 LYS A O 1
ATOM 1245 N N . TYR A 1 151 ? 4.669 -2.238 3.748 1.00 93.81 151 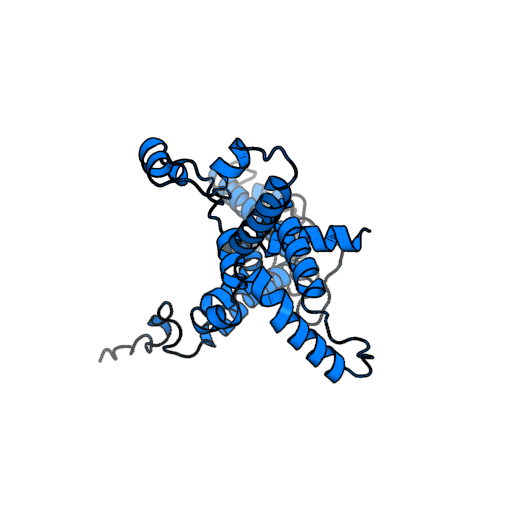TYR A N 1
ATOM 1246 C CA . TYR A 1 151 ? 3.562 -1.882 4.639 1.00 93.81 151 TYR A CA 1
ATOM 1247 C C . TYR A 1 151 ? 2.905 -0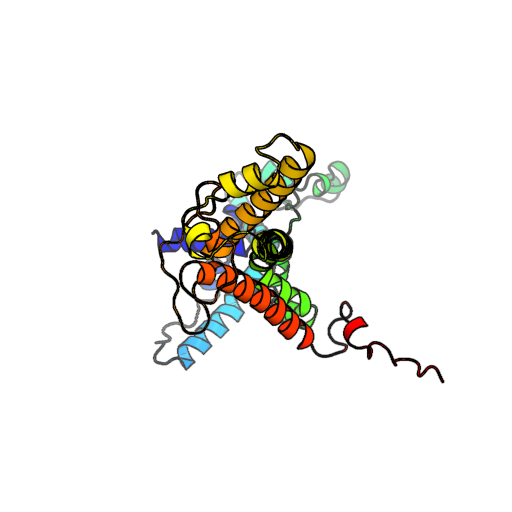.524 4.344 1.00 93.81 151 TYR A C 1
ATOM 1249 O O . TYR A 1 151 ? 1.831 -0.270 4.878 1.00 93.81 151 TYR A O 1
ATOM 1257 N N . ALA A 1 152 ? 3.476 0.326 3.483 1.00 90.31 152 ALA A N 1
ATOM 1258 C CA . ALA A 1 152 ? 3.106 1.739 3.316 1.00 90.31 152 ALA A CA 1
ATOM 1259 C C . ALA A 1 152 ? 1.594 1.988 3.193 1.00 90.31 152 ALA A C 1
ATOM 1261 O O . ALA A 1 152 ? 1.042 2.775 3.956 1.00 90.31 152 ALA A O 1
ATOM 1262 N N . GLY A 1 153 ? 0.910 1.258 2.305 1.00 87.31 153 GLY A N 1
ATOM 1263 C CA . GLY A 1 153 ? -0.537 1.416 2.118 1.00 87.31 153 GLY A CA 1
ATOM 1264 C C . GLY A 1 153 ? -1.379 0.975 3.322 1.00 87.31 153 GLY A C 1
ATOM 1265 O O . GLY A 1 153 ? -2.470 1.490 3.530 1.00 87.31 153 GLY A O 1
ATOM 1266 N N . GLN A 1 154 ? -0.884 0.038 4.136 1.00 91.31 154 GLN A N 1
ATOM 1267 C CA . GLN A 1 154 ? -1.572 -0.411 5.349 1.00 91.31 154 GLN A CA 1
ATOM 1268 C C . GLN A 1 154 ? -1.238 0.474 6.551 1.00 91.31 154 GLN A C 1
ATOM 1270 O O . GLN A 1 154 ? -2.115 0.716 7.371 1.00 91.31 154 GLN A O 1
ATOM 1275 N N . LEU A 1 155 ? -0.011 0.999 6.658 1.00 93.50 155 LEU A N 1
ATOM 1276 C CA . LEU A 1 155 ? 0.402 1.864 7.773 1.00 93.50 155 LEU A CA 1
ATOM 1277 C C . LEU A 1 155 ? -0.463 3.121 7.888 1.00 93.50 155 LEU A C 1
ATOM 1279 O O . LEU A 1 155 ? -0.680 3.605 8.996 1.00 93.50 155 LEU A O 1
ATOM 1283 N N . GLU A 1 156 ? -1.024 3.613 6.780 1.00 92.69 156 GLU A N 1
ATOM 1284 C CA . GLU A 1 156 ? -1.992 4.713 6.814 1.00 92.69 156 GLU A CA 1
ATOM 1285 C C . GLU A 1 156 ? -3.222 4.413 7.679 1.00 92.69 156 GLU A C 1
ATOM 1287 O O . GLU A 1 156 ? -3.832 5.341 8.207 1.00 92.69 156 GLU A O 1
ATOM 1292 N N . LEU A 1 157 ? -3.577 3.139 7.871 1.00 95.12 157 LEU A N 1
ATOM 1293 C CA . LEU A 1 157 ? -4.684 2.721 8.729 1.00 95.12 157 LEU A CA 1
ATOM 1294 C C . LEU A 1 157 ? -4.388 2.977 10.215 1.00 95.12 157 LEU A C 1
ATOM 1296 O O . LEU A 1 157 ? -5.313 3.239 10.985 1.00 95.12 157 LEU A O 1
ATOM 1300 N N . LEU A 1 158 ? -3.113 2.970 10.624 1.00 95.50 158 LEU A N 1
ATOM 1301 C CA . LEU A 1 158 ? -2.705 3.162 12.023 1.00 95.50 158 LEU A CA 1
ATOM 1302 C C . LEU A 1 158 ? -3.078 4.544 12.566 1.00 95.50 158 LEU A C 1
ATOM 1304 O O . LEU A 1 158 ? -3.310 4.681 13.767 1.00 95.50 158 LEU A O 1
ATOM 1308 N N . LYS A 1 159 ? -3.231 5.557 11.699 1.00 94.81 159 LYS A N 1
ATOM 1309 C CA . LYS A 1 159 ? -3.693 6.896 12.112 1.00 94.81 159 LYS A CA 1
ATOM 1310 C C . LYS A 1 159 ? -5.066 6.864 12.796 1.00 94.81 159 LYS A C 1
ATOM 1312 O O . LYS A 1 159 ? -5.390 7.766 13.563 1.00 94.81 159 LYS A O 1
ATOM 1317 N N . HIS A 1 160 ? -5.858 5.820 12.543 1.00 95.50 160 HIS A N 1
ATOM 1318 C CA . HIS A 1 160 ? -7.184 5.633 13.123 1.00 95.50 160 HIS A CA 1
ATOM 1319 C C . HIS A 1 160 ? -7.174 4.924 14.483 1.00 95.50 160 HIS A C 1
ATOM 1321 O O . HIS A 1 160 ? -8.182 4.978 15.186 1.00 95.50 160 HIS A O 1
ATOM 1327 N N . LEU A 1 161 ? -6.053 4.325 14.903 1.00 95.00 161 LEU A N 1
ATOM 1328 C CA . LEU A 1 161 ? -5.957 3.623 16.186 1.00 95.00 161 LEU A CA 1
ATOM 1329 C C . LEU A 1 161 ? -6.261 4.556 17.365 1.00 95.00 161 LEU A C 1
ATOM 1331 O O . LEU A 1 161 ? -7.113 4.252 18.199 1.00 95.00 161 LEU A O 1
ATOM 1335 N N . LEU A 1 162 ? -5.602 5.717 17.415 1.00 94.19 162 LEU A N 1
ATOM 1336 C CA . LEU A 1 162 ? -5.768 6.667 18.514 1.00 94.19 162 LEU A CA 1
ATOM 1337 C C . LEU A 1 162 ? -7.203 7.223 18.606 1.00 94.19 162 LEU A C 1
ATOM 1339 O O . LEU A 1 162 ? -7.759 7.187 19.705 1.00 94.19 162 LEU A O 1
ATOM 1343 N N . PRO A 1 163 ? -7.834 7.708 17.516 1.00 94.81 163 PRO A N 1
ATOM 1344 C CA . PRO A 1 163 ? -9.246 8.079 17.534 1.00 94.81 163 PRO A CA 1
ATOM 1345 C C . PRO A 1 163 ? -10.175 6.988 18.064 1.00 94.81 163 PRO A C 1
ATOM 1347 O O . PRO A 1 163 ? -11.031 7.267 18.905 1.00 94.81 163 PRO A O 1
ATOM 1350 N N . ILE A 1 164 ? -9.973 5.741 17.623 1.00 95.31 164 ILE A N 1
ATOM 1351 C CA . ILE A 1 164 ? -10.808 4.617 18.046 1.00 95.31 164 ILE A CA 1
ATOM 1352 C C . ILE A 1 164 ? -10.668 4.390 19.550 1.00 95.31 164 ILE A C 1
ATOM 1354 O O . ILE A 1 164 ? -11.667 4.378 20.268 1.00 95.31 164 ILE A O 1
ATOM 1358 N N . VAL A 1 165 ? -9.433 4.279 20.045 1.00 94.12 165 VAL A N 1
ATOM 1359 C CA . VAL A 1 165 ? -9.162 4.062 21.472 1.00 94.12 165 VAL A CA 1
ATOM 1360 C C . VAL A 1 165 ? -9.717 5.206 22.321 1.00 94.12 165 VAL A C 1
ATOM 1362 O O . VAL A 1 165 ? -10.364 4.947 23.335 1.00 94.12 165 VAL A O 1
ATOM 1365 N N . LYS A 1 166 ? -9.531 6.465 21.901 1.00 92.81 166 LYS A N 1
ATOM 1366 C CA . LYS A 1 166 ? -10.053 7.639 22.620 1.00 92.81 166 LYS A CA 1
ATOM 1367 C C . LYS A 1 166 ? -11.568 7.584 22.774 1.00 92.81 166 LYS A C 1
ATOM 1369 O O . LYS A 1 166 ? -12.075 7.775 23.877 1.00 92.81 166 LYS A O 1
ATOM 1374 N N . PHE A 1 167 ? -12.301 7.310 21.696 1.00 93.06 167 PHE A N 1
ATOM 1375 C CA . PHE A 1 167 ? -13.759 7.264 21.770 1.00 93.06 167 PHE A CA 1
ATOM 1376 C C . PHE A 1 167 ? -14.255 6.090 22.623 1.00 93.06 167 PHE A C 1
ATOM 1378 O O . PHE A 1 167 ? -15.160 6.256 23.438 1.00 93.06 167 PHE A O 1
ATOM 1385 N N . VAL A 1 168 ? -13.610 4.926 22.522 1.00 91.12 168 VAL A N 1
ATOM 1386 C CA . VAL A 1 168 ? -13.910 3.755 23.361 1.00 91.12 168 VAL A CA 1
ATOM 1387 C C . VAL A 1 168 ? -13.661 4.043 24.844 1.00 91.12 168 VAL A C 1
ATOM 1389 O O . VAL A 1 168 ? -14.457 3.649 25.694 1.00 91.12 168 VAL A O 1
ATOM 1392 N N . GLN A 1 169 ? -12.595 4.770 25.184 1.00 90.19 169 GLN A N 1
ATOM 1393 C CA . GLN A 1 169 ? -12.342 5.217 26.557 1.00 90.19 169 GLN A CA 1
ATOM 1394 C C . GLN A 1 169 ? -13.433 6.172 27.055 1.00 90.19 169 GLN A C 1
ATOM 1396 O O . GLN A 1 169 ? -13.908 6.023 28.183 1.00 90.19 169 GLN A O 1
ATOM 1401 N N . VAL A 1 170 ? -13.874 7.114 26.214 1.00 88.00 170 VAL A N 1
ATOM 1402 C CA . VAL A 1 170 ? -15.000 8.007 26.527 1.00 88.00 170 VAL A CA 1
ATOM 1403 C C . VAL A 1 170 ? -16.266 7.194 26.785 1.00 88.00 170 VAL A C 1
ATOM 1405 O O . VAL A 1 170 ? -16.880 7.363 27.838 1.00 88.00 170 VAL A O 1
ATOM 1408 N N . LEU A 1 171 ? -16.615 6.265 25.892 1.00 86.62 171 LEU A N 1
ATOM 1409 C CA . LEU A 1 171 ? -17.749 5.358 26.071 1.00 86.62 171 LEU A CA 1
ATOM 1410 C C . LEU A 1 171 ? -17.645 4.602 27.395 1.00 86.62 171 LEU A C 1
ATOM 1412 O O . LEU A 1 171 ? -18.547 4.701 28.219 1.00 86.62 171 LEU A O 1
ATOM 1416 N N . ASN A 1 172 ? -16.533 3.913 27.651 1.00 83.31 172 ASN A N 1
ATOM 1417 C CA . ASN A 1 172 ? -16.360 3.129 28.871 1.00 83.31 172 ASN A CA 1
ATOM 1418 C C . ASN A 1 172 ? -16.466 4.000 30.130 1.00 83.31 172 ASN A C 1
ATOM 1420 O O . ASN A 1 172 ? -17.224 3.667 31.036 1.00 83.31 172 ASN A O 1
ATOM 1424 N N . SER A 1 173 ? -15.800 5.157 30.175 1.00 82.31 173 SER A N 1
ATOM 1425 C CA . SER A 1 173 ? -15.856 6.056 31.341 1.00 82.31 173 SER A CA 1
ATOM 1426 C C . SER A 1 173 ? -17.274 6.544 31.667 1.00 82.31 173 SER A C 1
ATOM 1428 O O . SER A 1 173 ? -17.613 6.733 32.835 1.00 82.31 173 SER A O 1
ATOM 1430 N N . LYS A 1 174 ? -18.123 6.718 30.646 1.00 75.00 174 LYS A N 1
ATOM 1431 C CA . LYS A 1 174 ? -19.503 7.199 30.788 1.00 75.00 174 LYS A CA 1
ATOM 1432 C C . LYS A 1 174 ? -20.517 6.069 30.985 1.00 75.00 174 LYS A C 1
ATOM 1434 O O . LYS A 1 174 ? -21.555 6.282 31.607 1.00 75.00 174 LYS A O 1
ATOM 1439 N N . LEU A 1 175 ? -20.226 4.869 30.483 1.00 68.44 175 LEU A N 1
ATOM 1440 C CA . LEU A 1 175 ? -21.124 3.712 30.535 1.00 68.44 175 LEU A CA 1
ATOM 1441 C C . LEU A 1 175 ? -20.945 2.862 31.796 1.00 68.44 175 LEU A C 1
ATOM 1443 O O . LEU A 1 175 ? -21.924 2.253 32.225 1.00 68.44 175 LEU A O 1
ATOM 1447 N N . VAL A 1 176 ? -19.764 2.883 32.432 1.00 57.28 176 VAL A N 1
ATOM 1448 C CA . VAL A 1 176 ? -19.460 2.118 33.663 1.00 57.28 176 VAL A CA 1
ATOM 1449 C C . VAL A 1 176 ? -20.463 2.377 34.799 1.00 57.28 176 VAL A C 1
ATOM 1451 O O . VAL A 1 176 ? -20.661 1.500 35.635 1.00 57.28 176 VAL A O 1
ATOM 1454 N N . TYR A 1 177 ? -21.163 3.517 34.802 1.00 53.88 177 TYR A N 1
ATOM 1455 C CA . TYR A 1 177 ? -22.106 3.878 35.868 1.00 53.88 177 TYR A CA 1
ATOM 1456 C C . TYR A 1 177 ? -23.590 3.967 35.458 1.00 53.88 177 TYR A C 1
ATOM 1458 O O . TYR A 1 177 ? -24.432 4.091 36.343 1.00 53.88 177 TYR A O 1
ATOM 1466 N N . GLN A 1 178 ? -23.954 3.933 34.165 1.00 57.28 178 GLN A N 1
ATOM 1467 C CA . GLN A 1 178 ? -25.302 4.374 33.731 1.00 57.28 178 GLN A CA 1
ATOM 1468 C C . GLN A 1 178 ? -26.058 3.456 32.759 1.00 57.28 178 GLN A C 1
ATOM 1470 O O . GLN A 1 178 ? -27.275 3.611 32.600 1.00 57.28 178 GLN A O 1
ATOM 1475 N N . LEU A 1 179 ? -25.395 2.510 32.090 1.00 63.72 179 LEU A N 1
ATOM 1476 C CA . LEU A 1 179 ? -26.022 1.724 31.026 1.00 63.72 179 LEU A CA 1
ATOM 1477 C C . LEU A 1 179 ? -25.824 0.228 31.255 1.00 63.72 179 LEU A C 1
ATOM 1479 O O . LEU A 1 179 ? -24.725 -0.306 31.152 1.00 63.72 179 LEU A O 1
ATOM 1483 N N . THR A 1 180 ? -26.925 -0.467 31.539 1.00 68.00 180 THR A N 1
ATOM 1484 C CA . THR A 1 180 ? -26.950 -1.929 31.502 1.00 68.00 180 THR A CA 1
ATOM 1485 C C . THR A 1 180 ? -26.725 -2.413 30.067 1.00 68.00 180 THR A C 1
ATOM 1487 O O . THR A 1 180 ? -27.104 -1.747 29.103 1.00 68.00 180 THR A O 1
ATOM 1490 N N . ARG A 1 181 ? -26.136 -3.603 29.905 1.00 68.94 181 ARG A N 1
ATOM 1491 C CA . ARG A 1 181 ? -25.829 -4.196 28.586 1.00 68.94 181 ARG A CA 1
ATOM 1492 C C . ARG A 1 181 ? -27.034 -4.259 27.646 1.00 68.94 181 ARG A C 1
ATOM 1494 O O . ARG A 1 181 ? -26.894 -3.999 26.457 1.00 68.94 181 ARG A O 1
ATOM 1501 N N . GLN A 1 182 ? -28.214 -4.568 28.187 1.00 70.38 182 GLN A N 1
ATOM 1502 C CA . GLN A 1 182 ? -29.474 -4.574 27.438 1.00 70.38 182 GLN A CA 1
ATOM 1503 C C . GLN A 1 182 ? -29.736 -3.196 26.818 1.00 70.38 182 GLN A C 1
ATOM 1505 O O . GLN A 1 182 ? -29.945 -3.069 25.620 1.00 70.38 182 GLN A O 1
ATOM 1510 N N . LYS A 1 183 ? -29.577 -2.145 27.626 1.00 76.81 183 LYS A N 1
ATOM 1511 C CA . LYS A 1 183 ? -29.801 -0.759 27.224 1.00 76.81 183 LYS A CA 1
ATOM 1512 C C . LYS A 1 183 ? -28.793 -0.289 26.167 1.00 76.81 183 LYS A C 1
ATOM 1514 O O . LYS A 1 183 ? -29.139 0.537 25.334 1.00 76.81 183 LYS A O 1
ATOM 1519 N N . ALA A 1 184 ? -27.574 -0.834 26.144 1.00 78.88 184 ALA A N 1
ATOM 1520 C CA . ALA A 1 184 ? -26.570 -0.505 25.122 1.00 78.88 184 ALA A CA 1
ATOM 1521 C C . ALA A 1 184 ? -26.902 -1.077 23.729 1.00 78.88 184 ALA A C 1
ATOM 1523 O O . ALA A 1 184 ? -26.393 -0.575 22.725 1.00 78.88 184 ALA A O 1
ATOM 1524 N N . ARG A 1 185 ? -27.755 -2.110 23.662 1.00 82.12 185 ARG A N 1
ATOM 1525 C CA . ARG A 1 185 ? -28.283 -2.659 22.401 1.00 82.12 185 ARG A CA 1
ATOM 1526 C C . ARG A 1 185 ? -29.427 -1.817 21.837 1.00 82.12 185 ARG A C 1
ATOM 1528 O O . ARG A 1 185 ? -29.601 -1.790 20.624 1.00 82.12 185 ARG A O 1
ATOM 1535 N N . ASP A 1 186 ? -30.143 -1.107 22.704 1.00 84.25 186 ASP A N 1
ATOM 1536 C CA . ASP A 1 186 ? -31.328 -0.327 22.333 1.00 84.25 186 ASP A CA 1
ATOM 1537 C C . ASP A 1 186 ? -31.020 1.167 22.128 1.00 84.25 186 ASP A C 1
ATOM 1539 O O . ASP A 1 186 ? -31.746 1.868 21.425 1.00 84.25 186 ASP A O 1
ATOM 1543 N N . VAL A 1 187 ? -29.935 1.670 22.729 1.00 88.62 187 VAL A N 1
ATOM 1544 C CA . VAL A 1 187 ? -29.504 3.069 22.607 1.00 88.62 187 VAL A CA 1
ATOM 1545 C C . VAL A 1 187 ? -28.568 3.233 21.413 1.00 88.62 187 VAL A C 1
ATOM 1547 O O . VAL A 1 187 ? -27.521 2.592 21.331 1.00 88.62 187 VAL A O 1
ATOM 1550 N N . SER A 1 188 ? -28.925 4.143 20.510 1.00 92.12 188 SER A N 1
ATOM 1551 C CA . SER A 1 188 ? -28.073 4.559 19.389 1.00 92.12 188 SER A CA 1
ATOM 1552 C C . SER A 1 188 ? -26.955 5.513 19.824 1.00 92.12 188 SER A C 1
ATOM 1554 O O . SER A 1 188 ? -27.085 6.226 20.823 1.00 92.12 188 SER A O 1
ATOM 1556 N N . PHE A 1 189 ? -25.874 5.600 19.043 1.00 91.25 189 PHE A N 1
ATOM 1557 C CA . PHE A 1 189 ? -24.805 6.580 19.287 1.00 91.25 189 PHE A CA 1
ATOM 1558 C C . PHE A 1 189 ? -25.313 8.024 19.327 1.00 91.25 189 PHE A C 1
ATOM 1560 O O . PHE A 1 189 ? -24.858 8.808 20.157 1.00 91.25 189 PHE A O 1
ATOM 1567 N N . ARG A 1 190 ? -26.299 8.370 18.490 1.00 91.62 190 ARG A N 1
ATOM 1568 C CA . ARG A 1 190 ? -26.948 9.687 18.524 1.00 91.62 190 ARG A CA 1
ATOM 1569 C C . ARG A 1 190 ? -27.577 9.980 19.882 1.00 91.62 190 ARG A C 1
ATOM 1571 O O . ARG A 1 190 ? -27.258 10.993 20.496 1.00 91.62 190 ARG A O 1
ATOM 1578 N N . GLN A 1 191 ? -28.432 9.072 20.349 1.00 89.75 191 GLN A N 1
ATOM 1579 C CA . GLN A 1 191 ? -29.109 9.213 21.637 1.00 89.75 191 GLN A CA 1
ATOM 1580 C C . GLN A 1 191 ? -28.101 9.253 22.784 1.00 89.75 191 GLN A C 1
ATOM 1582 O O . GLN A 1 191 ? -28.281 10.008 23.731 1.00 89.75 191 GLN A O 1
ATOM 1587 N N . PHE A 1 192 ? -27.021 8.473 22.708 1.00 88.56 192 PHE A N 1
ATOM 1588 C CA . PHE A 1 192 ? -25.949 8.535 23.695 1.00 88.56 192 PHE A CA 1
ATOM 1589 C C . PHE A 1 192 ? -25.307 9.929 23.760 1.00 88.56 192 PHE A C 1
ATOM 1591 O O . PHE A 1 192 ? -25.212 10.495 24.846 1.00 88.56 192 PHE A O 1
ATOM 1598 N N . ILE A 1 193 ? -24.920 10.507 22.621 1.00 88.06 193 ILE A N 1
ATOM 1599 C CA . ILE A 1 193 ? -24.283 11.834 22.561 1.00 88.06 193 ILE A CA 1
ATOM 1600 C C . ILE A 1 193 ? -25.236 12.933 23.061 1.00 88.06 193 ILE A C 1
ATOM 1602 O O . ILE A 1 193 ? -24.838 13.787 23.856 1.00 88.06 193 ILE A O 1
ATOM 1606 N N . GLU A 1 194 ? -26.501 12.897 22.639 1.00 88.81 194 GLU A N 1
ATOM 1607 C CA . GLU A 1 194 ? -27.538 13.837 23.085 1.00 88.81 194 GLU A CA 1
ATOM 1608 C C . GLU A 1 194 ? -27.769 13.720 24.604 1.00 88.81 194 GLU A C 1
ATOM 1610 O O . GLU A 1 194 ? -27.727 14.718 25.320 1.00 88.81 194 GLU A O 1
ATOM 1615 N N . ASN A 1 195 ? -27.898 12.502 25.137 1.00 85.88 195 ASN A N 1
ATOM 1616 C CA . ASN A 1 195 ? -28.101 12.280 26.572 1.00 85.88 195 ASN A CA 1
ATOM 1617 C C . ASN A 1 195 ? -26.907 12.742 27.420 1.00 85.88 195 ASN A C 1
ATOM 1619 O O . ASN A 1 195 ? -27.098 13.323 28.485 1.00 85.88 195 ASN A O 1
ATOM 1623 N N . GLN A 1 196 ? -25.674 12.519 26.955 1.00 82.69 196 GLN A N 1
ATOM 1624 C CA . GLN A 1 196 ? -24.460 12.919 27.681 1.00 82.69 196 GLN A CA 1
ATOM 1625 C C . GLN A 1 196 ? -24.202 14.434 27.662 1.00 82.69 196 GLN A C 1
ATOM 1627 O O . GLN A 1 196 ? -23.368 14.923 28.421 1.00 82.69 196 GLN A O 1
ATOM 1632 N N . SER A 1 197 ? -24.912 15.181 26.816 1.00 82.44 197 SER A N 1
ATOM 1633 C CA . SER A 1 197 ? -24.799 16.637 26.680 1.00 82.44 197 SER A CA 1
ATOM 1634 C C . SER A 1 197 ? -26.004 17.385 27.263 1.00 82.44 197 SER A C 1
ATOM 1636 O O . SER A 1 197 ? -26.296 18.501 26.838 1.00 82.44 197 SER A O 1
ATOM 1638 N N . ASN A 1 198 ? -26.705 16.785 28.235 1.00 80.69 198 ASN A N 1
ATOM 1639 C CA . ASN A 1 198 ? -27.958 17.302 28.802 1.00 80.69 198 ASN A CA 1
ATOM 1640 C C . ASN A 1 198 ? -29.018 17.562 27.717 1.00 80.69 198 ASN A C 1
ATOM 1642 O O . ASN A 1 198 ? -29.558 18.656 27.611 1.00 80.69 198 ASN A O 1
ATOM 1646 N N . GLY A 1 199 ? -29.263 16.580 26.846 1.00 75.19 199 GLY A N 1
ATOM 1647 C CA . GLY A 1 199 ? -30.203 16.731 25.730 1.00 75.19 199 GLY A CA 1
ATOM 1648 C C . GLY A 1 199 ? -29.700 17.655 24.614 1.00 75.19 199 GLY A C 1
ATOM 1649 O O . GLY A 1 199 ? -30.503 18.156 23.832 1.00 75.19 199 GLY A O 1
ATOM 1650 N N . GLY A 1 200 ? -28.388 17.901 24.535 1.00 71.81 200 GLY A N 1
ATOM 1651 C CA . GLY A 1 200 ? -27.775 18.825 23.574 1.00 71.81 200 GLY A CA 1
ATOM 1652 C C . GLY A 1 200 ? -27.697 20.283 24.039 1.00 71.81 200 GLY A C 1
ATOM 1653 O O . GLY A 1 200 ? -27.227 21.134 23.282 1.00 71.81 200 GLY A O 1
ATOM 1654 N N . GLU A 1 201 ? -28.111 20.594 25.271 1.00 73.81 201 GLU A N 1
ATOM 1655 C CA . GLU A 1 201 ? -28.006 21.945 25.835 1.00 73.81 201 GLU A CA 1
ATOM 1656 C C . GLU A 1 201 ? -26.548 22.350 26.088 1.00 73.81 201 GLU A C 1
ATOM 1658 O O . GLU A 1 201 ? -26.156 23.493 25.833 1.00 73.81 201 GLU A O 1
ATOM 1663 N N . ASN A 1 202 ? -25.707 21.402 26.515 1.00 85.88 202 ASN A N 1
ATOM 1664 C CA . ASN A 1 202 ? -24.275 21.639 26.645 1.00 85.88 202 ASN A CA 1
ATOM 1665 C C . ASN A 1 202 ? -23.582 21.480 25.283 1.00 85.88 202 ASN A C 1
ATOM 1667 O O . ASN A 1 202 ? -23.086 20.407 24.929 1.00 85.88 202 ASN A O 1
ATOM 1671 N N . ARG A 1 203 ? -23.544 22.580 24.522 1.00 86.56 203 ARG A N 1
ATOM 1672 C CA . ARG A 1 203 ? -22.969 22.626 23.168 1.00 86.56 203 ARG A CA 1
ATOM 1673 C C . ARG A 1 203 ? -21.497 22.226 23.113 1.00 86.56 203 ARG A C 1
ATOM 1675 O O . ARG A 1 203 ? -21.083 21.616 22.132 1.00 86.56 203 ARG A O 1
ATOM 1682 N N . GLU A 1 204 ? -20.710 22.554 24.134 1.00 87.31 204 GLU A N 1
ATOM 1683 C CA . GLU A 1 204 ? -19.287 22.202 24.171 1.00 87.31 204 GLU A CA 1
ATOM 1684 C C . GLU A 1 204 ? -19.103 20.688 24.286 1.00 87.31 204 GLU A C 1
ATOM 1686 O O . GLU A 1 204 ? -18.431 20.085 23.448 1.00 87.31 204 GLU A O 1
ATOM 1691 N N . ILE A 1 205 ? -19.773 20.054 25.255 1.00 85.62 205 ILE A N 1
ATOM 1692 C CA . ILE A 1 205 ? -19.735 18.596 25.433 1.00 85.62 205 ILE A CA 1
ATOM 1693 C C . ILE A 1 205 ? -20.296 17.890 24.198 1.00 85.62 205 ILE A C 1
ATOM 1695 O O . ILE A 1 205 ? -19.702 16.920 23.724 1.00 85.62 205 ILE A O 1
ATOM 1699 N N . PHE A 1 206 ? -21.408 18.388 23.649 1.00 88.25 206 PHE A N 1
ATOM 1700 C CA . PHE A 1 206 ? -22.000 17.841 22.432 1.00 88.25 206 PHE A CA 1
ATOM 1701 C C . PHE A 1 206 ? -21.006 17.860 21.267 1.00 88.25 206 PHE A C 1
ATOM 1703 O O . PHE A 1 206 ? -20.794 16.829 20.633 1.00 88.25 206 PHE A O 1
ATOM 1710 N N . ASN A 1 207 ? -20.350 18.996 21.012 1.00 89.94 207 ASN A N 1
ATOM 1711 C CA . ASN A 1 207 ? -19.390 19.125 19.917 1.00 89.94 207 ASN A CA 1
ATOM 1712 C C . ASN A 1 207 ? -18.160 18.232 20.117 1.00 89.94 207 ASN A C 1
ATOM 1714 O O . ASN A 1 207 ? -17.733 17.584 19.167 1.00 89.94 207 ASN A O 1
ATOM 1718 N N . VAL A 1 208 ? -17.619 18.143 21.337 1.00 90.50 208 VAL A N 1
ATOM 1719 C CA . VAL A 1 208 ? -16.475 17.264 21.636 1.00 90.50 208 VAL A CA 1
ATOM 1720 C C . VAL A 1 208 ? -16.831 15.796 21.392 1.00 90.50 208 VAL A C 1
ATOM 1722 O O . VAL A 1 208 ? -16.079 15.082 20.729 1.00 90.50 208 VAL A O 1
ATOM 1725 N N . LEU A 1 209 ? -17.987 15.344 21.888 1.00 90.19 209 LEU A N 1
ATOM 1726 C CA . LEU A 1 209 ? -18.454 13.968 21.700 1.00 90.19 209 LEU A CA 1
ATOM 1727 C C . LEU A 1 209 ? -18.774 13.661 20.239 1.00 90.19 209 LEU A C 1
ATOM 1729 O O . LEU A 1 209 ? -18.462 12.571 19.763 1.00 90.19 209 LEU A O 1
ATOM 1733 N N . LYS A 1 210 ? -19.372 14.621 19.533 1.00 92.69 210 LYS A N 1
ATOM 1734 C CA . LYS A 1 210 ? -19.675 14.512 18.110 1.00 92.69 210 LYS A CA 1
ATOM 1735 C C . LYS A 1 210 ? -18.395 14.346 17.293 1.00 92.69 210 LYS A C 1
ATOM 1737 O O . LYS A 1 210 ? -18.290 13.376 16.555 1.00 92.69 210 LYS A O 1
ATOM 1742 N N . THR A 1 211 ? -17.407 15.221 17.478 1.00 93.94 211 THR A N 1
ATOM 1743 C CA . THR A 1 211 ? -16.117 15.126 16.776 1.00 93.94 211 THR A CA 1
ATOM 1744 C C . THR A 1 211 ? -15.407 13.811 17.096 1.00 93.94 211 THR A C 1
ATOM 1746 O O . THR A 1 211 ? -14.953 13.122 16.189 1.00 93.94 211 THR A O 1
ATOM 1749 N N . ALA A 1 212 ? -15.376 13.401 18.370 1.00 93.88 212 ALA A N 1
ATOM 1750 C CA . ALA A 1 212 ? -14.769 12.128 18.760 1.00 93.88 212 ALA A CA 1
ATOM 1751 C C . ALA A 1 212 ? -15.478 10.917 18.124 1.00 93.88 212 ALA A C 1
ATOM 1753 O O . ALA A 1 212 ? -14.818 9.956 17.726 1.00 93.88 212 ALA A O 1
ATOM 1754 N N . PHE A 1 213 ? -16.810 10.962 18.002 1.00 95.06 213 PHE A N 1
ATOM 1755 C CA . PHE A 1 213 ? -17.570 9.933 17.297 1.00 95.06 213 PHE A CA 1
ATOM 1756 C C . PHE A 1 213 ? -17.331 9.969 15.786 1.00 95.06 213 PHE A C 1
ATOM 1758 O O . PHE A 1 213 ? -17.197 8.908 15.187 1.00 95.06 213 PHE A O 1
ATOM 1765 N N . ASP A 1 214 ? -17.266 11.147 15.164 1.00 96.31 214 ASP A N 1
ATOM 1766 C CA . ASP A 1 214 ? -16.990 11.288 13.730 1.00 96.31 214 ASP A CA 1
ATOM 1767 C C . ASP A 1 214 ? -15.615 10.693 13.380 1.00 96.31 214 ASP A C 1
ATOM 1769 O O . ASP A 1 214 ? -15.505 9.913 12.430 1.00 96.31 214 ASP A O 1
ATOM 1773 N N . ASP A 1 215 ? -14.590 10.955 14.198 1.00 96.00 215 ASP A N 1
ATOM 1774 C CA . ASP A 1 215 ? -13.258 10.371 14.016 1.00 96.00 215 ASP A CA 1
ATOM 1775 C C . ASP A 1 215 ? -13.256 8.845 14.231 1.00 96.00 215 ASP A C 1
ATOM 1777 O O . ASP A 1 215 ? -12.634 8.104 13.461 1.00 96.00 215 ASP A O 1
ATOM 1781 N N . PHE A 1 216 ? -13.983 8.352 15.242 1.00 96.00 216 PHE A N 1
ATOM 1782 C CA . PHE A 1 216 ? -14.191 6.916 15.472 1.00 96.00 216 PHE A CA 1
ATOM 1783 C C . PHE A 1 216 ? -14.914 6.247 14.300 1.00 96.00 216 PHE A C 1
ATOM 1785 O O . PHE A 1 216 ? -14.493 5.194 13.831 1.00 96.00 216 PHE A O 1
ATOM 1792 N N . CYS A 1 217 ? -15.981 6.868 13.805 1.00 95.94 217 CYS A N 1
ATOM 1793 C CA . CYS A 1 217 ? -16.793 6.401 12.690 1.00 95.94 217 CYS A CA 1
ATOM 1794 C C . CYS A 1 217 ? -15.959 6.305 11.409 1.00 95.94 217 CYS A C 1
ATOM 1796 O O . CYS A 1 217 ? -15.974 5.278 10.727 1.00 95.94 217 CYS A O 1
ATOM 1798 N N . ASN A 1 218 ? -15.169 7.342 11.124 1.00 96.50 218 ASN A N 1
ATOM 1799 C CA . ASN A 1 218 ? -14.234 7.354 10.009 1.00 96.50 218 ASN A CA 1
ATOM 1800 C C . ASN A 1 218 ? -13.184 6.239 10.142 1.00 96.50 218 ASN A C 1
ATOM 1802 O O . ASN A 1 218 ? -12.955 5.483 9.197 1.00 96.50 218 ASN A O 1
ATOM 1806 N N . GLY A 1 219 ? -12.589 6.085 11.329 1.00 95.81 219 GLY A N 1
ATOM 1807 C CA . GLY A 1 219 ? -11.620 5.025 11.599 1.00 95.81 219 GLY A CA 1
ATOM 1808 C C . GLY A 1 219 ? -12.199 3.624 11.441 1.00 95.81 219 GLY A C 1
ATOM 1809 O O . GLY A 1 219 ? -11.623 2.789 10.748 1.00 95.81 219 GLY A O 1
ATOM 1810 N N . TRP A 1 220 ? -13.377 3.382 12.007 1.00 95.56 220 TRP A N 1
ATOM 1811 C CA . TRP A 1 220 ? -14.093 2.119 11.880 1.00 95.56 220 TRP A CA 1
ATOM 1812 C C . TRP A 1 220 ? -14.360 1.763 10.418 1.00 95.56 220 TRP A C 1
ATOM 1814 O O . TRP A 1 220 ? -13.985 0.684 9.963 1.00 95.56 220 TRP A O 1
ATOM 1824 N N . ASN A 1 221 ? -14.977 2.680 9.670 1.00 95.56 221 ASN A N 1
ATOM 1825 C CA . ASN A 1 221 ? -15.378 2.440 8.284 1.00 95.56 221 ASN A CA 1
ATOM 1826 C C . ASN A 1 221 ? -14.180 2.286 7.344 1.00 95.56 221 ASN A C 1
ATOM 1828 O O . ASN A 1 221 ? -14.269 1.559 6.357 1.00 95.56 221 ASN A O 1
ATOM 1832 N N . THR A 1 222 ? -13.054 2.923 7.667 1.00 95.25 222 THR A N 1
ATOM 1833 C CA . THR A 1 222 ? -11.816 2.790 6.895 1.00 95.25 222 THR A CA 1
ATOM 1834 C C . THR A 1 222 ? -11.114 1.462 7.180 1.00 95.25 222 THR A C 1
ATOM 1836 O O . THR A 1 222 ? -10.645 0.811 6.252 1.00 95.25 222 THR A O 1
ATOM 1839 N N . VAL A 1 223 ? -11.046 1.025 8.442 1.00 95.25 223 VAL A N 1
ATOM 1840 C CA . VAL A 1 223 ? -10.247 -0.149 8.840 1.00 95.25 223 VAL A CA 1
ATOM 1841 C C . VAL A 1 223 ? -11.015 -1.464 8.689 1.00 95.25 223 VAL A C 1
ATOM 1843 O O . VAL A 1 223 ? -10.462 -2.450 8.200 1.00 95.25 223 VAL A O 1
ATOM 1846 N N . LEU A 1 224 ? -12.296 -1.503 9.063 1.00 93.50 224 LEU A N 1
ATOM 1847 C CA . LEU A 1 224 ? -13.091 -2.735 9.129 1.00 93.50 224 LEU A CA 1
ATOM 1848 C C . LEU A 1 224 ? -13.134 -3.566 7.823 1.00 93.50 224 LEU A C 1
ATOM 1850 O O . LEU A 1 224 ? -13.117 -4.803 7.911 1.00 93.50 224 LEU A O 1
ATOM 1854 N N . PRO A 1 225 ? -13.152 -2.974 6.610 1.00 92.81 225 PRO A N 1
ATOM 1855 C CA . PRO A 1 225 ? -13.076 -3.738 5.363 1.00 92.81 225 PRO A CA 1
ATOM 1856 C C . PRO A 1 225 ? -11.831 -4.633 5.259 1.00 92.81 225 PRO A C 1
ATOM 1858 O O . PRO A 1 225 ? -11.921 -5.739 4.722 1.00 92.81 225 PRO A O 1
ATOM 1861 N N . PHE A 1 226 ? -10.701 -4.211 5.834 1.00 90.94 226 PHE A N 1
ATOM 1862 C CA . PHE A 1 226 ? -9.431 -4.944 5.801 1.00 90.94 226 PHE A CA 1
ATOM 1863 C C . PHE A 1 226 ? -9.362 -6.088 6.827 1.00 90.94 226 PHE A C 1
ATOM 1865 O O . PHE A 1 226 ? -8.605 -7.043 6.644 1.00 90.94 226 PHE A O 1
ATOM 1872 N N . VAL A 1 227 ? -10.197 -6.047 7.869 1.00 91.06 227 VAL A N 1
ATOM 1873 C CA . VAL A 1 227 ? -10.198 -7.028 8.964 1.00 91.06 227 VAL A CA 1
ATOM 1874 C C . VAL A 1 227 ? -10.984 -8.277 8.568 1.00 91.06 227 VAL A C 1
ATOM 1876 O O . VAL A 1 227 ? -12.211 -8.275 8.562 1.00 91.06 227 VAL A O 1
ATOM 1879 N N . LYS A 1 228 ? -10.315 -9.371 8.201 1.00 88.12 228 LYS A N 1
ATOM 1880 C CA . LYS A 1 228 ? -10.999 -10.603 7.744 1.00 88.12 228 LYS A CA 1
ATOM 1881 C C . LYS A 1 228 ? -11.271 -11.609 8.860 1.00 88.12 228 LYS A C 1
ATOM 1883 O O . LYS A 1 228 ? -12.196 -12.411 8.756 1.00 88.12 228 LYS A O 1
ATOM 1888 N N . ARG A 1 229 ? -10.439 -11.597 9.894 1.00 86.19 229 ARG A N 1
ATOM 1889 C CA . ARG A 1 229 ? -10.425 -12.598 10.958 1.00 86.19 229 ARG A CA 1
ATOM 1890 C C . ARG A 1 229 ? -10.243 -11.920 12.300 1.00 86.19 229 ARG A C 1
ATOM 1892 O O . ARG A 1 229 ? -9.654 -10.846 12.369 1.00 86.19 229 ARG A O 1
ATOM 1899 N N . TYR A 1 230 ? -10.735 -12.583 13.332 1.00 85.56 230 TYR A N 1
ATOM 1900 C CA . TYR A 1 230 ? -10.424 -12.277 14.715 1.00 85.56 230 TYR A CA 1
ATOM 1901 C C . TYR A 1 230 ? -10.112 -13.582 15.430 1.00 85.56 230 TYR A C 1
ATOM 1903 O O . TYR A 1 230 ? -10.949 -14.490 15.455 1.00 85.56 230 TYR A O 1
ATOM 1911 N N . GLN A 1 231 ? -8.900 -13.696 15.976 1.00 83.69 231 GLN A N 1
ATOM 1912 C CA . GLN A 1 231 ? -8.388 -14.959 16.510 1.00 83.69 231 GLN A CA 1
ATOM 1913 C C . GLN A 1 231 ? -8.547 -16.093 15.471 1.00 83.69 231 GLN A C 1
ATOM 1915 O O . GLN A 1 231 ? -8.120 -15.963 14.323 1.00 83.69 231 GLN A O 1
ATOM 1920 N N . CYS A 1 232 ? -9.198 -17.198 15.842 1.00 82.19 232 CYS A N 1
ATOM 1921 C CA . CYS A 1 232 ? -9.452 -18.340 14.962 1.00 82.19 232 CYS A CA 1
ATOM 1922 C C . CYS A 1 232 ? -10.761 -18.239 14.155 1.00 82.19 232 CYS A C 1
ATOM 1924 O O . CYS A 1 232 ? -11.108 -19.193 13.461 1.00 82.19 232 CYS A O 1
ATOM 1926 N N . HIS A 1 233 ? -11.496 -17.124 14.231 1.00 81.19 233 HIS A N 1
ATOM 1927 C CA . HIS A 1 233 ? -12.823 -16.986 13.627 1.00 81.19 233 HIS A CA 1
ATOM 1928 C C . HIS A 1 233 ? -12.800 -16.066 12.402 1.00 81.19 233 HIS A C 1
ATOM 1930 O O . HIS A 1 233 ? -12.219 -14.977 12.425 1.00 81.19 233 HIS A O 1
ATOM 1936 N N . GLU A 1 234 ? -13.465 -16.488 11.326 1.00 84.00 234 GLU A N 1
ATOM 1937 C CA . GLU A 1 234 ? -13.740 -15.611 10.187 1.00 84.00 234 GLU A CA 1
ATOM 1938 C C . GLU A 1 234 ? -14.887 -14.665 10.524 1.00 84.00 234 GLU A C 1
ATOM 1940 O O . GLU A 1 234 ? -15.926 -15.078 11.042 1.00 84.00 234 GLU A O 1
ATOM 1945 N N . LEU A 1 235 ? -14.689 -13.380 10.236 1.00 84.69 235 LEU A N 1
ATOM 1946 C CA . LEU A 1 235 ? -15.737 -12.389 10.427 1.00 84.69 235 LEU A CA 1
ATOM 1947 C C . LEU A 1 235 ? -16.748 -12.456 9.274 1.00 84.69 235 LEU A C 1
ATOM 1949 O O . LEU A 1 235 ? -16.378 -12.819 8.152 1.00 84.69 235 LEU A O 1
ATOM 1953 N N . PRO A 1 236 ? -18.011 -12.059 9.514 1.00 82.88 236 PRO A N 1
ATOM 1954 C CA . PRO A 1 236 ? -19.012 -11.956 8.461 1.00 82.88 236 PRO A CA 1
ATOM 1955 C C . PRO A 1 236 ? -18.507 -11.138 7.265 1.00 82.88 236 PRO A C 1
ATOM 1957 O O . PRO A 1 236 ? -17.826 -10.121 7.426 1.00 82.88 236 PRO A O 1
ATOM 1960 N N . ARG A 1 237 ? -18.854 -11.586 6.049 1.00 78.12 237 ARG A N 1
ATOM 1961 C CA . ARG A 1 237 ? -18.513 -10.865 4.809 1.00 78.12 237 ARG A CA 1
ATOM 1962 C C . ARG A 1 237 ? -19.217 -9.514 4.747 1.00 78.12 237 ARG A C 1
ATOM 1964 O O . ARG A 1 237 ? -18.609 -8.524 4.351 1.00 78.12 237 ARG A O 1
ATOM 1971 N N . GLU A 1 238 ? -20.478 -9.489 5.163 1.00 83.88 238 GLU A N 1
ATOM 1972 C CA . GLU A 1 238 ? -21.255 -8.267 5.312 1.00 83.88 238 GLU A CA 1
ATOM 1973 C C . GLU A 1 238 ? -20.975 -7.659 6.679 1.00 83.88 238 GLU A C 1
ATOM 1975 O O . GLU A 1 238 ? -21.259 -8.254 7.719 1.00 83.88 238 GLU A O 1
ATOM 1980 N N . LYS A 1 239 ? -20.379 -6.470 6.665 1.00 87.44 239 LYS A N 1
ATOM 1981 C CA . LYS A 1 239 ? -19.990 -5.747 7.869 1.00 87.44 239 LYS A CA 1
ATOM 1982 C C . LYS A 1 239 ? -20.748 -4.426 7.936 1.00 87.44 239 LYS A C 1
ATOM 1984 O O . LYS A 1 239 ? -20.918 -3.779 6.901 1.00 87.44 239 LYS A O 1
ATOM 1989 N N . PRO A 1 240 ? -21.208 -4.012 9.125 1.00 89.69 240 PRO A N 1
ATOM 1990 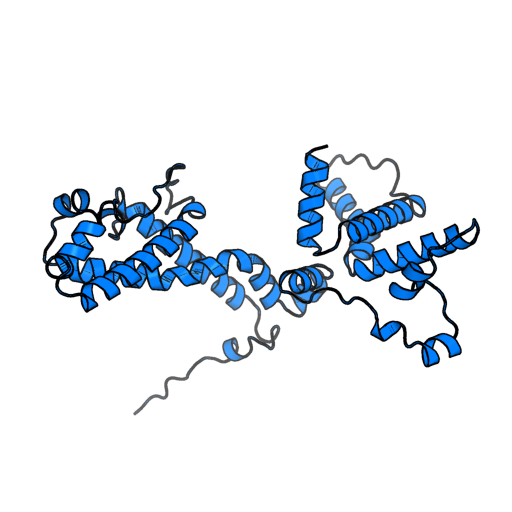C CA . PRO A 1 240 ? -21.971 -2.786 9.260 1.00 89.69 240 PRO A CA 1
ATOM 1991 C C . PRO A 1 240 ? -21.071 -1.561 9.076 1.00 89.69 240 PRO A C 1
ATOM 1993 O O . PRO A 1 240 ? -19.979 -1.483 9.647 1.00 89.69 240 PRO A O 1
ATOM 1996 N N . ASN A 1 241 ? -21.577 -0.573 8.338 1.00 92.25 241 ASN A N 1
ATOM 1997 C CA . ASN A 1 241 ? -20.998 0.764 8.324 1.00 92.25 241 ASN A CA 1
ATOM 1998 C C . ASN A 1 241 ? -21.394 1.496 9.606 1.00 92.25 241 ASN A C 1
ATOM 2000 O O . ASN A 1 241 ? -22.582 1.622 9.920 1.00 92.25 241 ASN A O 1
ATOM 2004 N N . MET A 1 242 ? -20.400 2.003 10.326 1.00 94.06 242 MET A N 1
ATOM 2005 C CA . MET A 1 242 ? -20.599 2.830 11.501 1.00 94.06 242 MET A CA 1
ATOM 2006 C C . MET A 1 242 ? -21.353 4.098 11.123 1.00 94.06 242 MET A C 1
ATOM 2008 O O . MET A 1 242 ? -20.980 4.804 10.188 1.00 94.06 242 MET A O 1
ATOM 2012 N N . THR A 1 243 ? -22.438 4.363 11.845 1.00 94.50 243 THR A N 1
ATOM 2013 C CA . THR A 1 243 ? -23.246 5.577 11.717 1.00 94.50 243 THR A CA 1
ATOM 2014 C C . THR A 1 243 ? -23.852 5.922 13.071 1.00 94.50 243 THR A C 1
ATOM 2016 O O . THR A 1 243 ? -23.991 5.063 13.940 1.00 94.50 243 THR A O 1
ATOM 2019 N N . TYR A 1 244 ? -24.310 7.161 13.226 1.00 92.31 244 TYR A N 1
ATOM 2020 C CA . TYR A 1 244 ? -25.018 7.633 14.421 1.00 92.31 244 TYR A CA 1
ATOM 2021 C C . TYR A 1 244 ? -26.245 6.797 14.822 1.00 92.31 244 TYR A C 1
ATOM 2023 O O . TYR A 1 244 ? -26.683 6.859 15.970 1.00 92.31 244 TYR A O 1
ATOM 2031 N N . LYS A 1 245 ? -26.827 6.049 13.875 1.00 92.69 245 LYS A N 1
ATOM 2032 C CA . LYS A 1 245 ? -28.015 5.216 14.093 1.00 92.69 245 LYS A CA 1
ATOM 2033 C C . LYS A 1 245 ? -27.677 3.845 14.670 1.00 92.69 245 LYS A C 1
ATOM 2035 O O . LYS A 1 245 ? -28.579 3.189 15.182 1.00 92.69 245 LYS A O 1
ATOM 2040 N N . LEU A 1 246 ? -26.421 3.402 14.565 1.00 92.62 246 LEU A N 1
ATOM 2041 C CA . LEU A 1 246 ? -26.042 2.112 15.119 1.00 92.62 246 LEU A CA 1
ATOM 2042 C C . LEU A 1 246 ? -26.119 2.130 16.651 1.00 92.62 246 LEU A C 1
ATOM 2044 O O . LEU A 1 246 ? -25.883 3.177 17.268 1.00 92.62 246 LEU A O 1
ATOM 2048 N N . PRO A 1 247 ? -26.430 0.978 17.265 1.00 91.06 247 PRO A N 1
ATOM 2049 C CA . PRO A 1 247 ? -26.412 0.850 18.709 1.00 91.06 247 PRO A CA 1
ATOM 2050 C C . PRO A 1 247 ? -25.011 1.012 19.303 1.00 91.06 247 PRO A C 1
ATOM 2052 O O . PRO A 1 247 ? -24.011 0.597 18.712 1.00 91.06 247 PRO A O 1
ATOM 2055 N N . VAL A 1 248 ? -24.955 1.540 20.524 1.00 89.12 248 VAL A N 1
ATOM 2056 C CA . VAL A 1 248 ? -23.709 1.778 21.272 1.00 89.12 248 VAL A CA 1
ATOM 2057 C C . VAL A 1 248 ? -22.927 0.487 21.534 1.00 89.12 248 VAL A C 1
ATOM 2059 O O . VAL A 1 248 ? -21.710 0.537 21.687 1.00 89.12 248 VAL A O 1
ATOM 2062 N N . VAL A 1 249 ? -23.587 -0.678 21.517 1.00 87.88 249 VAL A N 1
ATOM 2063 C CA . VAL A 1 249 ? -22.943 -1.996 21.671 1.00 87.88 249 VAL A CA 1
ATOM 2064 C C . VAL A 1 249 ? -21.761 -2.225 20.714 1.00 87.88 249 VAL A C 1
ATOM 2066 O O . VAL A 1 249 ? -20.819 -2.916 21.080 1.00 87.88 249 VAL A O 1
ATOM 2069 N N . PHE A 1 250 ? -21.756 -1.611 19.524 1.00 88.56 250 PHE A N 1
ATOM 2070 C CA . PHE A 1 250 ? -20.638 -1.718 18.574 1.00 88.56 250 PHE A CA 1
ATOM 2071 C C . PHE A 1 250 ? -19.379 -0.947 19.008 1.00 88.56 250 PHE A C 1
ATOM 2073 O O . PHE A 1 250 ? -18.299 -1.188 18.480 1.00 88.56 250 PHE A O 1
ATOM 2080 N N . GLY A 1 251 ? -19.505 -0.017 19.956 1.00 87.25 251 GLY A N 1
ATOM 2081 C CA . GLY A 1 251 ? -18.394 0.742 20.536 1.00 87.25 251 GLY A CA 1
ATOM 2082 C C . GLY A 1 251 ? -17.865 0.152 21.846 1.00 87.25 251 GLY A C 1
ATOM 2083 O O . GLY A 1 251 ? -16.964 0.729 22.451 1.00 87.25 251 GLY A O 1
ATOM 2084 N N . LEU A 1 252 ? -18.424 -0.972 22.302 1.00 86.75 252 LEU A N 1
ATOM 2085 C CA . LEU A 1 252 ? -18.008 -1.652 23.525 1.00 86.75 252 LEU A CA 1
ATOM 2086 C C . LEU A 1 252 ? -16.995 -2.754 23.209 1.00 86.75 252 LEU A C 1
ATOM 2088 O O . LEU A 1 252 ? -17.212 -3.574 22.318 1.00 86.75 252 LEU A O 1
ATOM 2092 N N . MET A 1 253 ? -15.889 -2.790 23.958 1.00 84.31 253 MET A N 1
ATOM 2093 C CA . MET A 1 253 ? -14.894 -3.859 23.833 1.00 84.31 253 MET A CA 1
ATOM 2094 C C . MET A 1 253 ? -15.383 -5.119 24.538 1.00 84.31 253 MET A C 1
ATOM 2096 O O . MET A 1 253 ? -15.118 -5.326 25.722 1.00 84.31 253 MET A O 1
ATOM 2100 N N . GLU A 1 254 ? -16.090 -5.968 23.802 1.00 78.62 254 GLU A N 1
ATOM 2101 C CA . GLU A 1 254 ? -16.529 -7.272 24.284 1.00 78.62 254 GLU A CA 1
ATOM 2102 C C . GLU A 1 254 ? -16.124 -8.364 23.283 1.00 78.62 254 GLU A C 1
ATOM 2104 O O . GLU A 1 254 ? -16.419 -8.243 22.095 1.00 78.62 254 GLU A O 1
ATOM 2109 N N . PRO A 1 255 ? -15.515 -9.480 23.728 1.00 73.62 255 PRO A N 1
ATOM 2110 C CA . PRO A 1 255 ? -15.092 -10.568 22.841 1.00 73.62 255 PRO A CA 1
ATOM 2111 C C . PRO A 1 255 ? -16.270 -11.447 22.368 1.00 73.62 255 PRO A C 1
ATOM 2113 O O . PRO A 1 255 ? -16.090 -12.629 22.081 1.00 73.62 255 PRO A O 1
ATOM 2116 N N . LYS A 1 256 ? -17.499 -10.911 22.353 1.00 75.69 256 LYS A N 1
ATOM 2117 C CA . LYS A 1 256 ? -18.746 -11.606 21.999 1.00 75.69 256 LYS A CA 1
ATOM 2118 C C . LYS A 1 256 ? -19.680 -10.680 21.211 1.00 75.69 256 LYS A C 1
ATOM 2120 O O . LYS A 1 256 ? -19.596 -9.459 21.327 1.00 75.69 256 LYS A O 1
ATOM 2125 N N . ASP A 1 257 ? -20.578 -11.275 20.428 1.00 80.12 257 ASP A N 1
ATOM 2126 C CA . ASP A 1 257 ? -21.602 -10.586 19.632 1.00 80.12 257 ASP A CA 1
ATOM 2127 C C . ASP A 1 257 ? -21.033 -9.425 18.778 1.00 80.12 257 ASP A C 1
ATOM 2129 O O . ASP A 1 257 ? -20.032 -9.576 18.078 1.00 80.12 257 ASP A O 1
ATOM 2133 N N . ALA A 1 258 ? -21.676 -8.255 18.824 1.00 80.25 258 ALA A N 1
ATOM 2134 C CA . ALA A 1 258 ? -21.318 -7.063 18.057 1.00 80.25 258 ALA A CA 1
ATOM 2135 C C . ALA A 1 258 ? -19.977 -6.427 18.477 1.00 80.25 258 ALA A C 1
ATOM 2137 O O . ALA A 1 258 ? -19.335 -5.773 17.653 1.00 80.25 258 ALA A O 1
ATOM 2138 N N . GLY A 1 259 ? -19.537 -6.642 19.723 1.00 82.69 259 GLY A N 1
ATOM 2139 C CA . GLY A 1 259 ? -18.270 -6.115 20.246 1.00 82.69 259 GLY A CA 1
ATOM 2140 C C . GLY A 1 259 ? -17.036 -6.762 19.609 1.00 82.69 259 GLY A C 1
ATOM 2141 O O . GLY A 1 259 ? -15.974 -6.138 19.554 1.00 82.69 259 GLY A O 1
ATOM 2142 N N . ILE A 1 260 ? -17.191 -7.964 19.031 1.00 89.44 260 ILE A N 1
ATOM 2143 C CA . ILE A 1 260 ? -16.114 -8.689 18.337 1.00 89.44 260 ILE A CA 1
ATOM 2144 C C . ILE A 1 260 ? -15.494 -7.825 17.240 1.00 89.44 260 ILE A C 1
ATOM 2146 O O . ILE A 1 260 ? -14.281 -7.853 17.057 1.00 89.44 260 ILE A O 1
ATOM 2150 N N . LEU A 1 261 ? -16.301 -7.040 16.520 1.00 90.81 261 LEU A N 1
ATOM 2151 C CA . LEU A 1 261 ? -15.810 -6.209 15.420 1.00 90.81 261 LEU A CA 1
ATOM 2152 C C . LEU A 1 261 ? -14.836 -5.132 15.912 1.00 90.81 261 LEU A C 1
ATOM 2154 O O . LEU A 1 261 ? -13.813 -4.906 15.271 1.00 90.81 261 LEU A O 1
ATOM 2158 N N . LEU A 1 262 ? -15.112 -4.516 17.066 1.00 92.31 262 LEU A N 1
ATOM 2159 C CA . LEU A 1 262 ? -14.213 -3.530 17.663 1.00 92.31 262 LEU A CA 1
ATOM 2160 C C . LEU A 1 262 ? -12.909 -4.182 18.123 1.00 92.31 262 LEU A C 1
ATOM 2162 O O . LEU A 1 262 ? -11.827 -3.675 17.827 1.00 92.31 262 LEU A O 1
ATOM 2166 N N . CYS A 1 263 ? -13.011 -5.317 18.819 1.00 91.94 263 CYS A N 1
ATOM 2167 C CA . CYS A 1 263 ? -11.843 -6.080 19.242 1.00 91.94 263 CYS A CA 1
ATOM 2168 C C . CYS A 1 263 ? -10.985 -6.484 18.038 1.00 91.94 263 CYS A C 1
ATOM 2170 O O . CYS A 1 263 ? -9.772 -6.330 18.086 1.00 91.94 263 CYS A O 1
ATOM 2172 N N . ALA A 1 264 ? -11.609 -6.911 16.941 1.00 92.88 264 ALA A N 1
ATOM 2173 C CA . ALA A 1 264 ? -10.919 -7.292 15.718 1.00 92.88 264 ALA A CA 1
ATOM 2174 C C . ALA A 1 264 ? -10.215 -6.122 15.024 1.00 92.88 264 ALA A C 1
ATOM 2176 O O . ALA A 1 264 ? -9.119 -6.296 14.501 1.00 92.88 264 ALA A O 1
ATOM 2177 N N . ILE A 1 265 ? -10.820 -4.930 15.021 1.00 94.75 265 ILE A N 1
ATOM 2178 C CA . ILE A 1 265 ? -10.179 -3.718 14.495 1.00 94.75 265 ILE A CA 1
ATOM 2179 C C . ILE A 1 265 ? -8.933 -3.372 15.311 1.00 94.75 265 ILE A C 1
ATOM 2181 O O . ILE A 1 265 ? -7.881 -3.102 14.734 1.00 94.75 265 ILE A O 1
ATOM 2185 N N . LEU A 1 266 ? -9.040 -3.380 16.641 1.00 94.56 266 LEU A N 1
ATOM 2186 C CA . LEU A 1 266 ? -7.919 -3.049 17.520 1.00 94.56 266 LEU A CA 1
ATOM 2187 C C . LEU A 1 266 ? -6.794 -4.082 17.423 1.00 94.56 266 LEU A C 1
ATOM 2189 O O . LEU A 1 266 ? -5.638 -3.692 17.299 1.00 94.56 266 LEU A O 1
ATOM 2193 N N . ASP A 1 267 ? -7.142 -5.368 17.416 1.00 93.94 267 ASP A N 1
ATOM 2194 C CA . ASP A 1 267 ? -6.212 -6.485 17.231 1.00 93.94 267 ASP A CA 1
ATOM 2195 C C . ASP A 1 267 ? -5.478 -6.368 15.890 1.00 93.94 267 ASP A C 1
ATOM 2197 O O . ASP A 1 267 ? -4.255 -6.378 15.851 1.00 93.94 267 ASP A O 1
ATOM 2201 N N . PHE A 1 268 ? -6.205 -6.108 14.798 1.00 95.00 268 PHE A N 1
ATOM 2202 C CA . PHE A 1 268 ? -5.618 -5.899 13.474 1.00 95.00 268 PHE A CA 1
ATOM 2203 C C . PHE A 1 268 ? -4.642 -4.714 13.423 1.00 95.00 268 PHE A C 1
ATOM 2205 O O . PHE A 1 268 ? -3.565 -4.831 12.838 1.00 95.00 268 PHE A O 1
ATOM 2212 N N . LEU A 1 269 ? -5.005 -3.567 14.006 1.00 95.81 269 LEU A N 1
ATOM 2213 C CA . LEU A 1 269 ? -4.143 -2.381 14.014 1.00 95.81 269 LEU A CA 1
ATOM 2214 C C . LEU A 1 269 ? -2.905 -2.589 14.897 1.00 95.81 269 LEU A C 1
ATOM 2216 O O . LEU A 1 269 ? -1.807 -2.200 14.502 1.00 95.81 269 LEU A O 1
ATOM 2220 N N . ALA A 1 270 ? -3.068 -3.223 16.060 1.00 94.50 270 ALA A N 1
ATOM 2221 C CA . ALA A 1 270 ? -1.958 -3.570 16.941 1.00 94.50 270 ALA A CA 1
ATOM 2222 C C . ALA A 1 270 ? -1.007 -4.566 16.263 1.00 94.50 270 ALA A C 1
ATOM 2224 O O . ALA A 1 270 ? 0.198 -4.331 16.229 1.00 94.50 270 ALA A O 1
ATOM 2225 N N . ASP A 1 271 ? -1.543 -5.618 15.644 1.00 94.44 271 ASP A N 1
ATOM 2226 C CA . ASP A 1 271 ? -0.780 -6.591 14.863 1.00 94.44 271 ASP A CA 1
ATOM 2227 C C . ASP A 1 271 ? -0.015 -5.936 13.716 1.00 94.44 271 ASP A C 1
ATOM 2229 O O . ASP A 1 271 ? 1.143 -6.268 13.475 1.00 94.44 271 ASP A O 1
ATOM 2233 N N . LEU A 1 272 ? -0.654 -5.018 12.988 1.00 95.31 272 LEU A N 1
ATOM 2234 C CA . LEU A 1 272 ? -0.023 -4.295 11.890 1.00 95.31 272 LEU A CA 1
ATOM 2235 C C . LEU A 1 272 ? 1.171 -3.470 12.386 1.00 95.31 272 LEU A C 1
ATOM 2237 O O . LEU A 1 272 ? 2.246 -3.529 11.788 1.00 95.31 272 LEU A O 1
ATOM 2241 N N . GLN A 1 273 ? 0.995 -2.726 13.481 1.00 95.44 273 GLN A N 1
ATOM 2242 C CA . GLN A 1 273 ? 2.074 -1.957 14.095 1.00 95.44 273 GLN A CA 1
ATOM 2243 C C . GLN A 1 273 ? 3.195 -2.876 14.592 1.00 95.44 273 GLN A C 1
ATOM 2245 O O . GLN A 1 273 ? 4.362 -2.636 14.288 1.00 95.44 273 GLN A O 1
ATOM 2250 N N . ASN A 1 274 ? 2.852 -3.932 15.330 1.00 95.44 274 ASN A N 1
ATOM 2251 C CA . ASN A 1 274 ? 3.827 -4.827 15.942 1.00 95.44 274 ASN A CA 1
ATOM 2252 C C . ASN A 1 274 ? 4.620 -5.598 14.889 1.00 95.44 274 ASN A C 1
ATOM 2254 O O . ASN A 1 274 ? 5.840 -5.600 14.964 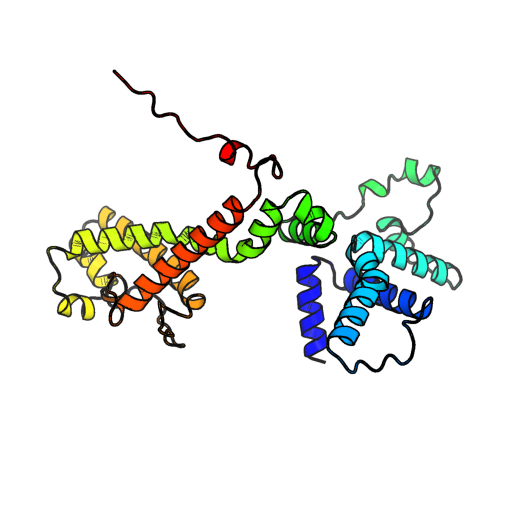1.00 95.44 274 ASN A O 1
ATOM 2258 N N . LYS A 1 275 ? 3.979 -6.145 13.847 1.00 95.56 275 LYS A N 1
ATOM 2259 C CA . LYS A 1 275 ? 4.682 -6.826 12.742 1.00 95.56 275 LYS A CA 1
ATOM 2260 C C . LYS A 1 275 ? 5.623 -5.893 11.995 1.00 95.56 275 LYS A C 1
ATOM 2262 O O . LYS A 1 275 ? 6.730 -6.289 11.637 1.00 95.56 275 LYS A O 1
ATOM 2267 N N . PHE A 1 276 ? 5.199 -4.649 11.762 1.00 95.75 276 PHE A N 1
ATOM 2268 C CA . PHE A 1 276 ? 6.072 -3.648 11.162 1.00 95.75 276 PHE A CA 1
ATOM 2269 C C . PHE A 1 276 ? 7.303 -3.396 12.042 1.00 95.75 276 PHE A C 1
ATOM 2271 O O . PHE A 1 276 ? 8.426 -3.447 11.546 1.00 95.75 276 PHE A O 1
ATOM 2278 N N . LEU A 1 277 ? 7.106 -3.170 13.343 1.00 94.12 277 LEU A N 1
ATOM 2279 C CA . LEU A 1 277 ? 8.198 -2.926 14.286 1.00 94.12 277 LEU A CA 1
ATOM 2280 C C . LEU A 1 277 ? 9.106 -4.150 14.457 1.00 94.12 277 LEU A C 1
ATOM 2282 O O . LEU A 1 277 ? 10.318 -3.988 14.459 1.00 94.12 277 LEU A O 1
ATOM 2286 N N . GLU A 1 278 ? 8.557 -5.360 14.541 1.00 94.69 278 GLU A N 1
ATOM 2287 C CA . GLU A 1 278 ? 9.314 -6.614 14.610 1.00 94.69 278 GLU A CA 1
ATOM 2288 C C . GLU A 1 278 ? 10.217 -6.791 13.388 1.00 94.69 278 GLU A C 1
ATOM 2290 O O . GLU A 1 278 ? 11.405 -7.079 13.534 1.00 94.69 278 GLU A O 1
ATOM 2295 N N . GLU A 1 279 ? 9.698 -6.558 12.177 1.00 94.25 279 GLU A N 1
ATOM 2296 C CA . GLU A 1 279 ? 10.519 -6.615 10.966 1.00 94.25 279 GLU A CA 1
ATOM 2297 C C . GLU A 1 279 ? 11.603 -5.530 10.974 1.00 94.25 279 GLU A C 1
ATOM 2299 O O . GLU A 1 279 ? 12.741 -5.806 10.593 1.00 94.25 279 GLU A O 1
ATOM 2304 N N . VAL A 1 280 ? 11.299 -4.316 11.444 1.00 92.25 280 VAL A N 1
ATOM 2305 C CA . VAL A 1 280 ? 12.299 -3.243 11.577 1.00 92.25 280 VAL A CA 1
ATOM 2306 C C . VAL A 1 280 ? 13.387 -3.614 12.591 1.00 92.25 280 VAL A C 1
ATOM 2308 O O . VAL A 1 280 ? 14.564 -3.434 12.294 1.00 92.25 280 VAL A O 1
ATOM 2311 N N . MET A 1 281 ? 13.020 -4.185 13.739 1.00 89.19 281 MET A N 1
ATOM 2312 C CA . MET A 1 281 ? 13.955 -4.646 14.773 1.00 89.19 281 MET A CA 1
ATOM 2313 C C . MET A 1 281 ? 14.774 -5.866 14.332 1.00 89.19 281 MET A C 1
ATOM 2315 O O . MET A 1 281 ? 15.852 -6.108 14.865 1.00 89.19 281 MET A O 1
ATOM 2319 N N . SER A 1 282 ? 14.291 -6.630 13.347 1.00 90.88 282 SER A N 1
ATOM 2320 C CA . SER A 1 282 ? 15.042 -7.742 12.752 1.00 90.88 282 SER A CA 1
ATOM 2321 C C . SER A 1 282 ? 16.174 -7.292 11.818 1.00 90.88 282 SER A C 1
ATOM 2323 O O . SER A 1 282 ? 16.994 -8.119 11.411 1.00 90.88 282 SER A O 1
ATOM 2325 N N . ILE A 1 283 ? 16.239 -5.998 11.464 1.00 89.50 283 ILE A N 1
ATOM 2326 C CA . ILE A 1 283 ? 17.350 -5.447 10.683 1.00 89.50 283 ILE A CA 1
ATOM 2327 C C . ILE A 1 283 ? 18.628 -5.540 11.530 1.00 89.50 283 ILE A C 1
ATOM 2329 O O . ILE A 1 283 ? 18.661 -4.987 12.628 1.00 89.50 283 ILE A O 1
ATOM 2333 N N . PRO A 1 284 ? 19.702 -6.185 11.034 1.00 85.88 284 PRO A N 1
ATOM 2334 C CA . PRO A 1 284 ? 20.925 -6.313 11.811 1.00 85.88 284 PRO A CA 1
ATOM 2335 C C . PRO A 1 284 ? 21.560 -4.950 12.146 1.00 85.88 284 PRO A C 1
ATOM 2337 O O . PRO A 1 284 ? 21.606 -4.071 11.268 1.00 85.88 284 PRO A O 1
ATOM 2340 N N . PRO A 1 285 ? 22.117 -4.796 13.363 1.00 82.06 285 PRO A N 1
ATOM 2341 C CA . PRO A 1 285 ? 22.792 -3.575 13.783 1.00 82.06 285 PRO A CA 1
ATOM 2342 C C . PRO A 1 285 ? 23.902 -3.141 12.826 1.00 82.06 285 PRO A C 1
ATOM 2344 O O . PRO A 1 285 ? 24.610 -3.968 12.246 1.00 82.06 285 PRO A O 1
ATOM 2347 N N . GLY A 1 286 ? 24.069 -1.832 12.645 1.00 79.12 286 GLY A N 1
ATOM 2348 C CA . GLY A 1 286 ? 25.115 -1.253 11.796 1.00 79.12 286 GLY A CA 1
ATOM 2349 C C . GLY A 1 286 ? 24.868 -1.316 10.281 1.00 79.12 286 GLY A C 1
ATOM 2350 O O . GLY A 1 286 ? 25.591 -0.652 9.534 1.00 79.12 286 GLY A O 1
ATOM 2351 N N . ILE A 1 287 ? 23.843 -2.035 9.800 1.00 83.12 287 ILE A N 1
ATOM 2352 C CA . ILE A 1 287 ? 23.495 -2.072 8.365 1.00 83.12 287 ILE A CA 1
ATOM 2353 C C . ILE A 1 287 ? 22.734 -0.807 7.952 1.00 83.12 287 ILE A C 1
ATOM 2355 O O . ILE A 1 287 ? 23.003 -0.219 6.903 1.00 83.12 287 ILE A O 1
ATOM 2359 N N . CYS A 1 288 ? 21.786 -0.355 8.776 1.00 83.62 288 CYS A N 1
ATOM 2360 C CA . CYS A 1 288 ? 20.963 0.809 8.470 1.00 83.62 288 CYS A CA 1
ATOM 2361 C C . CYS A 1 288 ? 21.401 2.027 9.288 1.00 83.62 288 CYS A C 1
ATOM 2363 O O . CYS A 1 288 ? 21.040 2.169 10.452 1.00 83.62 288 CYS A O 1
ATOM 2365 N N . ARG A 1 289 ? 22.122 2.966 8.659 1.00 82.50 289 ARG A N 1
ATOM 2366 C CA . ARG A 1 289 ? 22.595 4.199 9.326 1.00 82.50 289 ARG A CA 1
ATOM 2367 C C . ARG A 1 289 ? 21.470 5.005 9.984 1.00 82.50 289 ARG A C 1
ATOM 2369 O O . ARG A 1 289 ? 21.685 5.594 11.036 1.00 82.50 289 ARG A O 1
ATOM 2376 N N . SER A 1 290 ? 20.284 5.023 9.374 1.00 83.25 290 SER A N 1
ATOM 2377 C CA . SER A 1 290 ? 19.110 5.742 9.885 1.00 83.25 290 SER A CA 1
ATOM 2378 C C . SER A 1 290 ? 18.517 5.127 11.155 1.00 83.25 290 SER A C 1
ATOM 2380 O O . SER A 1 290 ? 17.791 5.814 11.863 1.00 83.25 290 SER A O 1
ATOM 2382 N N . LEU A 1 291 ? 18.826 3.861 11.447 1.00 84.75 291 LEU A N 1
ATOM 2383 C CA . LEU A 1 291 ? 18.344 3.132 12.621 1.00 84.75 291 LEU A CA 1
ATOM 2384 C C . LEU A 1 291 ? 19.427 2.946 13.687 1.00 84.75 291 LEU A C 1
ATOM 2386 O O . LEU A 1 291 ? 19.207 2.222 14.646 1.00 84.75 291 LEU A O 1
ATOM 2390 N N . LYS A 1 292 ? 20.569 3.635 13.570 1.00 84.00 292 LYS A N 1
ATOM 2391 C CA . LYS A 1 292 ? 21.686 3.514 14.518 1.00 84.00 292 LYS A CA 1
ATOM 2392 C C . LYS A 1 292 ? 21.274 3.750 15.981 1.00 84.00 292 LYS A C 1
ATOM 2394 O O . LYS A 1 292 ? 21.869 3.178 16.880 1.00 84.00 292 LYS A O 1
ATOM 2399 N N . PHE A 1 293 ? 20.243 4.560 16.225 1.00 82.75 293 PHE A N 1
ATOM 2400 C CA . PHE A 1 293 ? 19.711 4.802 17.571 1.00 82.75 293 PHE A CA 1
ATOM 2401 C C . PHE A 1 293 ? 19.077 3.556 18.223 1.00 82.75 293 PHE A C 1
ATOM 2403 O O . PHE A 1 293 ? 18.927 3.532 19.437 1.00 82.75 293 PHE A O 1
ATOM 2410 N N . LEU A 1 294 ? 18.696 2.542 17.436 1.00 81.81 294 LEU A N 1
ATOM 2411 C CA . LEU A 1 294 ? 18.215 1.246 17.931 1.00 81.81 294 LEU A CA 1
ATOM 2412 C C . LEU A 1 294 ? 19.367 0.298 18.296 1.00 81.81 294 LEU A C 1
ATOM 2414 O O . LEU A 1 294 ? 19.147 -0.669 19.019 1.00 81.81 294 LEU A O 1
ATOM 2418 N N . ASP A 1 295 ? 20.580 0.574 17.805 1.00 76.81 295 ASP A N 1
ATOM 2419 C CA . ASP A 1 295 ? 21.781 -0.225 18.077 1.00 76.81 295 ASP A CA 1
ATOM 2420 C C . ASP A 1 295 ? 22.424 0.147 19.423 1.00 76.81 295 ASP A C 1
ATOM 2422 O O . ASP A 1 295 ? 23.240 -0.602 19.964 1.00 76.81 295 ASP A O 1
ATOM 2426 N N . GLU A 1 296 ? 22.084 1.319 19.963 1.00 69.94 296 GLU A N 1
ATOM 2427 C CA . GLU A 1 296 ? 22.541 1.756 21.274 1.00 69.94 296 GLU A CA 1
ATOM 2428 C C . GLU A 1 296 ? 21.666 1.108 22.359 1.00 69.94 296 GLU A C 1
ATOM 2430 O O . GLU A 1 296 ? 20.438 1.173 22.274 1.00 69.94 296 GLU A O 1
ATOM 2435 N N . PRO A 1 297 ? 22.252 0.491 23.402 1.00 62.12 297 PRO A N 1
ATOM 2436 C CA . PRO A 1 297 ? 21.476 0.024 24.540 1.00 62.12 297 PRO A CA 1
ATOM 2437 C C . PRO A 1 297 ? 20.819 1.239 25.204 1.00 62.12 297 PRO A C 1
ATOM 2439 O O . PRO A 1 297 ? 21.474 2.039 25.872 1.00 62.12 297 PRO A O 1
ATOM 2442 N N . THR A 1 298 ? 19.519 1.413 24.982 1.00 56.84 298 THR A N 1
ATOM 2443 C CA . THR A 1 298 ? 18.741 2.511 25.551 1.00 56.84 298 THR A CA 1
ATOM 2444 C C . THR A 1 298 ? 18.756 2.435 27.080 1.00 56.84 298 THR A C 1
ATOM 2446 O O . THR A 1 298 ? 18.181 1.516 27.655 1.00 56.84 298 THR A O 1
ATOM 2449 N N . PHE A 1 299 ? 19.388 3.442 27.693 1.00 47.50 299 PHE A N 1
ATOM 2450 C CA . PHE A 1 299 ? 19.361 3.827 29.109 1.00 47.50 299 PHE A CA 1
ATOM 2451 C C . PHE A 1 299 ? 19.807 2.754 30.116 1.00 47.50 299 PHE A C 1
ATOM 2453 O O . PHE A 1 299 ? 19.000 2.001 30.656 1.00 47.50 299 PHE A O 1
ATOM 2460 N N . ASN A 1 300 ? 21.088 2.805 30.508 1.00 40.84 300 ASN A N 1
ATOM 2461 C CA . ASN A 1 300 ? 21.433 2.515 31.900 1.00 40.84 300 ASN A CA 1
ATOM 2462 C C . ASN A 1 300 ? 20.529 3.406 32.759 1.00 40.84 300 ASN A C 1
ATOM 2464 O O . ASN A 1 300 ? 20.706 4.622 32.785 1.00 40.84 300 ASN A O 1
ATOM 2468 N N . THR A 1 301 ? 19.538 2.819 33.426 1.00 44.31 301 THR A N 1
ATOM 2469 C CA . THR A 1 301 ? 18.943 3.419 34.616 1.00 44.31 301 THR A CA 1
ATOM 2470 C C . THR A 1 301 ? 20.101 3.740 35.545 1.00 44.31 301 THR A C 1
ATOM 2472 O O . THR A 1 301 ? 20.680 2.825 36.136 1.00 44.31 301 THR A O 1
ATOM 2475 N N . GLU A 1 302 ? 20.498 5.011 35.606 1.00 43.38 302 GLU A N 1
ATOM 2476 C CA . GLU A 1 302 ? 21.393 5.495 36.643 1.00 43.38 302 GLU A CA 1
ATOM 2477 C C . GLU A 1 302 ? 20.779 5.060 37.972 1.00 43.38 302 GLU A C 1
ATOM 2479 O O . GLU A 1 302 ? 19.666 5.448 38.329 1.00 43.38 302 GLU A O 1
ATOM 2484 N N . GLN A 1 303 ? 21.478 4.155 38.653 1.00 46.59 303 GLN A N 1
ATOM 2485 C CA . GLN A 1 303 ? 21.198 3.806 40.030 1.00 46.59 303 GLN A CA 1
ATOM 2486 C C . GLN A 1 303 ? 21.375 5.086 40.844 1.00 46.59 303 GLN A C 1
ATOM 2488 O O . GLN A 1 303 ? 22.496 5.480 41.158 1.00 46.59 303 GLN A O 1
ATOM 2493 N N . THR A 1 304 ? 20.274 5.757 41.163 1.00 38.19 304 THR A N 1
ATOM 2494 C CA . THR A 1 304 ? 20.263 6.745 42.236 1.00 38.19 304 THR A CA 1
ATOM 2495 C C . THR A 1 304 ? 20.375 5.985 43.553 1.00 38.19 304 THR A C 1
ATOM 2497 O O . THR A 1 304 ? 19.422 5.322 43.969 1.00 38.19 304 THR A O 1
ATOM 2500 N N . VAL A 1 305 ? 21.577 6.034 44.131 1.00 39.94 305 VAL A N 1
ATOM 2501 C CA . VAL A 1 305 ? 21.871 5.753 45.546 1.00 39.94 305 VAL A CA 1
ATOM 2502 C C . VAL A 1 305 ? 21.243 6.834 46.417 1.00 39.94 305 VAL A C 1
ATOM 2504 O O . VAL A 1 305 ? 21.296 8.013 45.998 1.00 39.94 305 VAL A O 1
#

Sequence (305 aa):
MDHIRSDWAILKNLLNCSDENLALMFHSLIFSMTEKPPLPNQQIKSSADRENWETEFHRNYIAPQIRNITETATNFRMKLNAALAKNQKNNVIEGEIDQTLIMDKQYQLENLPALWRTIGLVNFESFRAYYMSDLAKNRTNYPFLSIFFKYAGQLELLKHLLPIVKFVQVLNSKLVYQLTRQKARDVSFRQFIENQSNGGENREIFNVLKTAFDDFCNGWNTVLPFVKRYQCHELPREKPNMTYKLPVVFGLMEPKDAGILLCAILDFLADLQNKFLEEVMSIPPGICRSLKFLDEPTFNTEQTV